Protein 6QXR (pdb70)

Secondary structure (DSSP, 8-state):
--TGGGTS-TTS-EEEESSPPTT----GGGHHHHTTS-HHHHHHHHHHHHHHHHHHHHTT--S---EE-TTS-EEPPTTEEEEEEEETTEEEEEEEETTTEEEEEEEEEESSPPPTTHHHHH--HHHHHHHHHSPTTS-HHHHHHHHHHHHHHHHHHHHSS---GGGEEEEEETTTEEEEEE-S--B-TTS-B--EEEEEEEEETTEEEEEEEEEPPPP-

Solvent-accessible surface area: 10985 Å² total; per-residue (Å²): 139,81,1,0,59,46,7,9,59,174,90,3,20,28,17,8,54,68,125,57,44,133,76,57,144,13,27,99,98,0,66,88,56,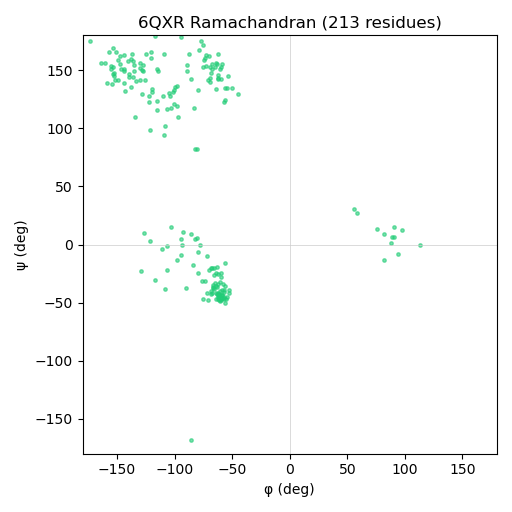0,71,192,36,112,69,168,59,72,65,36,0,17,2,0,9,84,1,0,33,84,1,0,67,111,37,62,24,106,133,42,38,0,66,89,16,151,150,24,48,38,84,45,32,142,33,11,17,7,4,21,4,58,26,146,24,0,16,0,0,0,0,0,84,59,59,96,7,39,1,1,0,0,5,2,20,35,39,76,95,10,77,156,50,42,36,167,90,6,14,32,112,67,0,95,102,60,16,126,89,37,72,110,75,34,62,21,23,22,0,0,33,0,0,9,55,0,1,50,56,0,0,21,66,19,4,67,86,169,10,4,67,107,25,2,14,2,58,9,63,69,107,15,57,2,54,0,104,21,95,60,72,5,158,12,104,79,72,38,101,9,77,60,7,110,3,116,28,48,53,57,88,53,9,0,0,0,2,1,31,6,85,100,108,98,110,154

Organism: Mycobacteroides abscessus (strain ATCC 19977 / DSM 44196 / CCUG 20993 / CIP 104536 / JCM 13569 / NCTC 13031 / TMC 1543 / L948) (NCBI:txid561007)

B-factor: mean 20.51, std 10.93, range [7.77, 75.44]

Sequence (220 aa):
DQLIASSVVPELLPSAELYEDPPGLEPLPEEEPLIAKSVAKRRNEFITVRYCARQALSSVLGIPEVPILKGDKGQPLWPDGIVGSMTHTEGFRGAVVGRTGEVRSVGIDAEPHDVLPNGVLKSIALPVVERDELDALPAGTHWDRLLFCAKETTYKAWFPLTARWLGFEDAHITIDPDGTFTSRILVDGRANDGTVLSAFDGRWIIDKGLILTAIVVPKLAAA

Structure (mmCIF, N/CA/C/O backbone):
data_6QXR
#
_entry.id   6QXR
#
_cell.length_a   55.361
_cell.length_b   60.589
_cell.length_c   66.365
_cell.angle_alpha   90.000
_cell.angle_beta   90.000
_cell.angle_gamma   90.000
#
_symmetry.space_group_name_H-M   'P 21 21 21'
#
loop_
_entity.id
_entity.type
_entity.pdbx_description
1 polymer "Possible 4'-phosphopantetheinyl transferase"
2 non-polymer 'COENZYME A'
3 non-polymer 'MANGANESE (II) ION'
4 non-polymer 'CALCIUM ION'
5 water water
#
loop_
_atom_site.group_PDB
_atom_site.id
_atom_site.type_symbol
_atom_site.label_atom_id
_atom_site.label_alt_id
_atom_site.label_comp_id
_atom_site.label_asym_id
_atom_site.label_entity_id
_atom_site.label_seq_id
_atom_site.pdbx_PDB_ins_code
_atom_site.Cartn_x
_atom_site.Cartn_y
_atom_site.Cartn_z
_atom_site.occupancy
_atom_site.B_iso_or_equiv
_atom_site.auth_seq_id
_atom_site.auth_comp_id
_atom_site.auth_asym_id
_atom_site.auth_atom_id
_atom_site.pdbx_PDB_model_num
ATOM 1 N N . ASP A 1 5 ? 44.008 72.857 -5.487 1.00 39.53 5 ASP A N 1
ATOM 2 C CA . ASP A 1 5 ? 44.264 72.978 -4.056 1.00 36.92 5 ASP A CA 1
ATOM 3 C C . ASP A 1 5 ? 44.737 71.649 -3.469 1.00 32.73 5 ASP A C 1
ATOM 4 O O . ASP A 1 5 ? 44.293 71.239 -2.397 1.00 36.46 5 ASP A O 1
ATOM 12 N N . GLN A 1 6 ? 45.642 70.978 -4.172 1.00 27.96 6 GLN A N 1
ATOM 13 C CA . GLN A 1 6 ? 46.167 69.715 -3.678 1.00 23.75 6 GLN A CA 1
ATOM 14 C C . GLN A 1 6 ? 47.075 69.948 -2.477 1.00 24.89 6 GLN A C 1
ATOM 15 O O . GLN A 1 6 ? 47.847 70.911 -2.430 1.00 23.17 6 GLN A O 1
ATOM 29 N N . LEU A 1 7 ? 46.975 69.044 -1.505 1.00 17.93 7 LEU A N 1
ATOM 30 C CA . LEU A 1 7 ? 47.656 69.230 -0.232 1.00 16.69 7 LEU A CA 1
ATOM 31 C C . LEU A 1 7 ? 49.164 69.070 -0.371 1.00 14.35 7 LEU A C 1
ATOM 32 O O . LEU A 1 7 ? 49.929 69.895 0.143 1.00 15.06 7 LEU A O 1
ATOM 48 N N . ILE A 1 8 ? 49.622 68.015 -1.037 1.00 13.52 8 ILE A N 1
ATOM 49 C CA . ILE A 1 8 ? 51.065 67.798 -1.100 1.00 13.72 8 ILE A CA 1
ATOM 50 C C . ILE A 1 8 ? 51.744 68.954 -1.818 1.00 12.96 8 ILE A C 1
ATOM 51 O O . ILE A 1 8 ? 52.813 69.416 -1.411 1.00 14.18 8 ILE A O 1
ATOM 67 N N . ALA A 1 9 ? 51.161 69.399 -2.928 1.00 14.33 9 ALA A N 1
ATOM 68 C CA . ALA A 1 9 ? 51.790 70.466 -3.697 1.00 17.52 9 ALA A CA 1
ATOM 69 C C . ALA A 1 9 ? 51.961 71.735 -2.876 1.00 18.88 9 ALA A C 1
ATOM 70 O O . ALA A 1 9 ? 52.827 72.559 -3.196 1.00 24.80 9 ALA A O 1
ATOM 77 N N . SER A 1 10 ? 51.150 71.930 -1.834 1.00 17.39 10 SER A N 1
ATOM 78 C CA A SER A 1 10 ? 51.268 73.122 -1.012 0.33 22.35 10 SER A CA 1
ATOM 79 C CA B SER A 1 10 ? 51.257 73.114 -0.998 0.67 20.50 10 SER A CA 1
ATOM 80 C C . SER A 1 10 ? 52.400 73.040 0.003 1.00 20.02 10 SER A C 1
ATOM 81 O O . SER A 1 10 ? 52.719 74.061 0.626 1.00 22.39 10 SER A O 1
ATOM 96 N N . VAL A 1 11 ? 53.019 71.872 0.183 1.00 16.26 11 VAL A N 1
ATOM 97 C CA . VAL A 1 11 ? 54.070 71.744 1.187 1.00 18.82 11 VAL A CA 1
ATOM 98 C C . VAL A 1 11 ? 55.383 71.169 0.662 1.00 16.45 11 VAL A C 1
ATOM 99 O O . VAL A 1 11 ? 56.277 70.852 1.459 1.00 18.11 11 VAL A O 1
ATOM 112 N N . VAL A 1 12 ? 55.523 71.040 -0.656 1.00 14.98 12 VAL A N 1
ATOM 113 C CA . VAL A 1 12 ? 56.792 70.624 -1.257 1.00 15.96 12 VAL A CA 1
ATOM 114 C C . V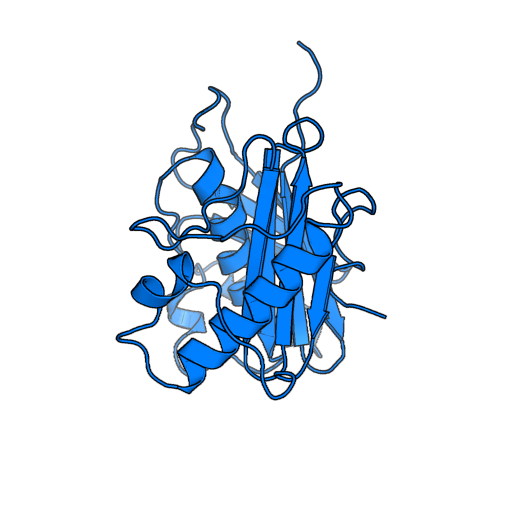AL A 1 12 ? 57.157 71.591 -2.376 1.00 16.17 12 VAL A C 1
ATOM 115 O O . VAL A 1 12 ? 56.290 72.272 -2.949 1.00 20.85 12 VAL A O 1
ATOM 128 N N . PRO A 1 13 ? 58.445 71.690 -2.701 1.00 18.13 13 PRO A N 1
ATOM 129 C CA . PRO A 1 13 ? 58.865 72.582 -3.786 1.00 18.63 13 PRO A CA 1
ATOM 130 C C . PRO A 1 13 ? 58.291 72.142 -5.125 1.00 16.67 13 PRO A C 1
ATOM 131 O O . PRO A 1 13 ? 57.995 70.971 -5.357 1.00 15.85 13 PRO A O 1
ATOM 142 N N . GLU A 1 14 ? 58.192 73.110 -6.039 1.00 22.41 14 GLU A N 1
ATOM 143 C CA . GLU A 1 14 ? 57.603 72.826 -7.342 1.00 27.79 14 GLU A CA 1
ATOM 144 C C . GLU A 1 14 ? 58.406 71.789 -8.117 1.00 26.64 14 GLU A C 1
ATOM 145 O O . GLU A 1 14 ? 57.851 71.079 -8.963 1.00 25.26 14 GLU A O 1
ATOM 157 N N . LEU A 1 15 ? 59.698 71.667 -7.841 1.00 20.42 15 LEU A N 1
ATOM 158 C CA . LEU A 1 15 ? 60.500 70.712 -8.597 1.00 22.05 15 LEU A CA 1
ATOM 159 C C . LEU A 1 15 ? 60.313 69.265 -8.142 1.00 17.35 15 LEU A C 1
ATOM 160 O O . LEU A 1 15 ? 60.925 68.375 -8.744 1.00 19.07 15 LEU A O 1
ATOM 176 N N . LEU A 1 16 ? 59.477 69.009 -7.142 1.00 15.21 16 LEU A N 1
ATOM 177 C CA . LEU A 1 16 ? 59.076 67.659 -6.769 1.00 12.82 16 LEU A CA 1
ATOM 178 C C . LEU A 1 16 ? 57.618 67.448 -7.155 1.00 11.82 16 LEU A C 1
ATOM 179 O O . LEU A 1 16 ? 56.710 67.777 -6.371 1.00 13.27 16 LEU A O 1
ATOM 195 N N . PRO A 1 17 ? 57.336 66.898 -8.335 1.00 12.06 17 PRO A N 1
ATOM 196 C CA . PRO A 1 17 ? 55.939 66.684 -8.731 1.00 12.46 17 PRO A CA 1
ATOM 197 C C . PRO A 1 17 ? 55.239 65.732 -7.780 1.00 11.96 17 PRO A C 1
ATOM 198 O O . PRO A 1 17 ? 55.830 64.791 -7.241 1.00 11.21 17 PRO A O 1
ATOM 209 N N . SER A 1 18 ? 53.948 65.991 -7.566 1.00 11.90 18 SER A N 1
ATOM 210 C CA . SER A 1 18 ? 53.130 65.155 -6.704 1.00 10.88 18 SER A CA 1
ATOM 211 C C . SER A 1 18 ? 51.774 64.912 -7.359 1.00 11.93 18 SER A C 1
ATOM 212 O O . SER A 1 18 ? 51.371 65.611 -8.278 1.00 13.06 18 SER A O 1
ATOM 220 N N . ALA A 1 19 ? 51.071 63.904 -6.840 1.00 12.13 19 ALA A N 1
ATOM 221 C CA . ALA A 1 19 ? 49.727 63.588 -7.297 1.00 11.98 19 ALA A CA 1
ATOM 222 C C . ALA A 1 19 ? 48.990 62.942 -6.140 1.00 11.41 19 ALA A C 1
ATOM 223 O O . ALA A 1 19 ? 49.576 62.158 -5.390 1.00 11.12 19 ALA A O 1
ATOM 230 N N . GLU A 1 20 ? 47.713 63.274 -5.997 1.00 12.35 20 GLU A N 1
ATOM 231 C CA . GLU A 1 20 ? 46.915 62.751 -4.901 1.00 13.24 20 GLU A CA 1
ATOM 232 C C . GLU A 1 20 ? 45.481 62.592 -5.366 1.00 15.81 20 GLU A C 1
ATOM 233 O O . GLU A 1 20 ? 45.021 63.261 -6.302 1.00 16.59 20 GLU A O 1
ATOM 245 N N . LEU A 1 21 ? 44.787 61.688 -4.684 1.00 11.77 21 LEU A N 1
ATOM 246 C CA . LEU A 1 21 ? 43.376 61.400 -4.887 1.00 13.62 21 LEU A CA 1
ATOM 247 C C . LEU A 1 21 ? 42.736 61.173 -3.524 1.00 14.30 21 LEU A C 1
ATOM 248 O O . LEU A 1 21 ? 43.420 60.844 -2.556 1.00 14.67 21 LEU A O 1
ATOM 264 N N . TYR A 1 22 ? 41.419 61.344 -3.445 1.00 14.48 22 TYR A N 1
ATOM 265 C CA . TYR A 1 22 ? 40.686 61.215 -2.187 1.00 15.28 22 TYR A CA 1
ATOM 266 C C . TYR A 1 22 ? 39.788 59.995 -2.159 1.00 18.18 22 TYR A C 1
ATOM 267 O O . TYR A 1 22 ? 39.136 59.737 -1.136 1.00 22.10 22 TYR A O 1
ATOM 285 N N . GLU A 1 23 ? 39.715 59.257 -3.261 1.00 16.32 23 GLU A N 1
ATOM 286 C CA . GLU A 1 23 ? 38.943 58.031 -3.384 1.00 15.90 23 GLU A CA 1
ATOM 287 C C . GLU A 1 23 ? 39.701 57.139 -4.352 1.00 17.24 23 GLU A C 1
ATOM 288 O O . GLU A 1 23 ? 40.571 57.604 -5.094 1.00 17.20 23 GLU A O 1
ATOM 300 N N . ASP A 1 24 ? 39.381 55.856 -4.329 1.00 17.49 24 ASP A N 1
ATOM 301 C CA . ASP A 1 24 ? 39.954 54.925 -5.289 1.00 14.16 24 ASP A CA 1
ATOM 302 C C . ASP A 1 24 ? 39.162 54.986 -6.588 1.00 14.53 24 ASP A C 1
ATOM 303 O O . ASP A 1 24 ? 37.960 54.687 -6.583 1.00 17.60 24 ASP A O 1
ATOM 312 N N . PRO A 1 25 ? 39.765 55.384 -7.702 1.00 14.26 25 PRO A N 1
ATOM 313 C CA . PRO A 1 25 ? 39.045 55.323 -8.977 1.00 15.73 25 PRO A CA 1
ATOM 314 C C . PRO A 1 25 ? 38.647 53.890 -9.262 1.00 17.10 25 PRO A C 1
ATOM 315 O O . PRO A 1 25 ? 39.414 52.960 -8.974 1.00 16.17 25 PRO A O 1
ATOM 326 N N . PRO A 1 26 ? 37.469 53.661 -9.831 1.00 13.37 26 PRO A N 1
ATOM 327 C CA . PRO A 1 26 ? 37.057 52.281 -10.084 1.00 14.27 26 PRO A CA 1
ATOM 328 C C . PRO A 1 26 ? 37.901 51.667 -11.184 1.00 14.98 26 PRO A C 1
ATOM 329 O O . PRO A 1 26 ? 38.273 52.331 -12.156 1.00 18.83 26 PRO A O 1
ATOM 340 N N . GLY A 1 27 ? 38.201 50.386 -11.033 1.00 13.56 27 GLY A N 1
ATOM 341 C CA . GLY A 1 27 ? 38.773 49.617 -12.108 1.00 12.97 27 GLY A CA 1
ATOM 342 C C . GLY A 1 27 ? 40.284 49.606 -12.222 1.00 14.04 27 GLY A C 1
ATOM 343 O O . GLY A 1 27 ? 40.804 49.033 -13.185 1.00 15.90 27 GLY A O 1
ATOM 347 N N . LEU A 1 28 ? 41.015 50.189 -11.278 1.00 14.29 28 LEU A N 1
ATOM 348 C CA . LEU A 1 28 ? 42.466 50.204 -11.406 1.00 14.51 28 LEU A CA 1
ATOM 349 C C . LEU A 1 28 ? 43.067 48.839 -11.092 1.00 16.44 28 LEU A C 1
ATOM 350 O O . LEU A 1 28 ? 42.521 48.058 -10.311 1.00 17.08 28 LEU A O 1
ATOM 366 N N . GLU A 1 29 ? 44.225 48.570 -11.692 1.00 18.96 29 GLU A N 1
ATOM 367 C CA . GLU A 1 29 ? 44.980 47.352 -11.442 1.00 17.36 29 GLU A CA 1
ATOM 368 C C . GLU A 1 29 ? 46.416 47.687 -11.074 1.00 24.07 29 GLU A C 1
ATOM 369 O O . GLU A 1 29 ? 46.970 48.674 -11.563 1.00 26.37 29 GLU A O 1
ATOM 381 N N . PRO A 1 30 ? 47.061 46.859 -10.255 1.00 19.78 30 PRO A N 1
ATOM 382 C CA . PRO A 1 30 ? 48.511 46.985 -10.092 1.00 22.50 30 PRO A CA 1
ATOM 383 C C . PRO A 1 30 ? 49.199 46.472 -11.346 1.00 17.92 30 PRO A C 1
ATOM 384 O O . PRO A 1 30 ? 48.598 45.779 -12.170 1.00 20.12 30 PRO A O 1
ATOM 395 N N . LEU A 1 31 ? 50.459 46.834 -11.500 1.00 16.25 31 LEU A N 1
ATOM 396 C CA . LEU A 1 31 ? 51.240 46.227 -12.560 1.00 15.77 31 LEU A CA 1
ATOM 397 C C . LEU A 1 31 ? 51.555 44.784 -12.174 1.00 15.41 31 LEU A C 1
ATOM 398 O O . LEU A 1 31 ? 51.575 44.444 -10.987 1.00 14.12 31 LEU A O 1
ATOM 414 N N . PRO A 1 32 ? 51.770 43.910 -13.160 1.00 15.74 32 PRO A N 1
ATOM 415 C CA . PRO A 1 32 ? 51.965 42.482 -12.847 1.00 16.16 32 PRO A CA 1
ATOM 416 C C . PRO A 1 32 ? 53.042 42.253 -11.805 1.00 15.73 32 PRO A C 1
ATOM 417 O O . PRO A 1 32 ? 52.869 41.441 -10.889 1.00 16.16 32 PRO A O 1
ATOM 428 N N . GLU A 1 33 ? 54.147 42.981 -11.904 1.00 15.21 33 GLU A N 1
ATOM 429 C CA . GLU A 1 33 ? 55.259 42.774 -10.987 1.00 14.89 33 GLU A CA 1
ATOM 430 C C . GLU A 1 33 ? 54.926 43.193 -9.564 1.00 14.58 33 GLU A C 1
ATOM 431 O O . GLU A 1 33 ? 55.603 42.758 -8.619 1.00 14.62 33 GLU A O 1
ATOM 443 N N . GLU A 1 34 ? 53.914 44.036 -9.390 1.00 12.63 34 GLU A N 1
ATOM 444 C CA . GLU A 1 34 ? 53.488 44.477 -8.072 1.00 12.81 34 GLU A CA 1
ATOM 445 C C . GLU A 1 34 ? 52.541 43.496 -7.403 1.00 15.07 34 GLU A C 1
ATOM 446 O O . GLU A 1 34 ? 52.356 43.570 -6.184 1.00 14.18 34 GLU A O 1
ATOM 458 N N . GLU A 1 35 ? 51.939 42.581 -8.154 1.00 13.37 35 GLU A N 1
ATOM 459 C CA . GLU A 1 35 ? 50.923 41.715 -7.561 1.00 15.68 35 GLU A CA 1
ATOM 460 C C . GLU A 1 35 ? 51.427 40.928 -6.356 1.00 16.83 35 GLU A C 1
ATOM 461 O O . GLU A 1 35 ? 50.670 40.799 -5.377 1.00 15.23 35 GLU A O 1
ATOM 473 N N . PRO A 1 36 ? 52.638 40.376 -6.351 1.00 16.21 36 PRO A N 1
ATOM 474 C CA . PRO A 1 36 ? 53.053 39.589 -5.174 1.00 18.46 36 PRO A CA 1
ATOM 475 C C . PRO A 1 36 ? 53.053 40.386 -3.885 1.00 15.95 36 PRO A C 1
ATOM 476 O O . PRO A 1 36 ? 52.905 39.807 -2.802 1.00 17.90 36 PRO A O 1
ATOM 487 N N . LEU A 1 37 ? 53.252 41.704 -3.967 1.00 14.76 37 LEU A N 1
ATOM 488 C CA . LEU A 1 37 ? 53.360 42.516 -2.766 1.00 15.44 37 LEU A CA 1
ATOM 489 C C . LEU A 1 37 ? 52.039 42.656 -2.033 1.00 14.48 37 LEU A C 1
ATOM 490 O O . LEU A 1 37 ? 52.039 42.978 -0.840 1.00 17.54 37 LEU A O 1
ATOM 506 N N . ILE A 1 38 ? 50.918 42.455 -2.722 1.00 15.11 38 ILE A N 1
ATOM 507 C CA . ILE A 1 38 ? 49.598 42.555 -2.110 1.00 14.67 38 ILE A CA 1
ATOM 508 C C . ILE A 1 38 ? 48.790 41.273 -2.225 1.00 15.66 38 ILE A C 1
ATOM 509 O O . ILE A 1 38 ? 47.636 41.246 -1.788 1.00 15.76 38 ILE A O 1
ATOM 525 N N . ALA A 1 39 ? 49.359 40.205 -2.786 1.00 15.13 39 ALA A N 1
ATOM 526 C CA . ALA A 1 39 ? 48.601 38.966 -2.955 1.00 16.42 39 ALA A CA 1
ATOM 527 C C . ALA A 1 39 ? 47.977 38.507 -1.644 1.00 19.80 39 ALA A C 1
ATOM 528 O O . ALA A 1 39 ? 46.839 38.022 -1.625 1.00 19.29 39 ALA A O 1
ATOM 535 N N . LYS A 1 40 ? 48.698 38.660 -0.536 1.00 17.62 40 LYS A N 1
ATOM 536 C CA . LYS A 1 40 ? 48.237 38.170 0.758 1.00 20.04 40 LYS A CA 1
ATOM 537 C C . LYS A 1 40 ? 47.508 39.225 1.577 1.00 18.74 40 LYS A C 1
ATOM 538 O O . LYS A 1 40 ? 47.110 38.942 2.713 1.00 22.71 40 LYS A O 1
ATOM 557 N N . SER A 1 41 ? 47.286 40.409 1.019 1.00 17.49 41 SER A N 1
ATOM 558 C CA . SER A 1 41 ? 46.711 41.522 1.757 1.00 17.70 41 SER A CA 1
ATOM 559 C C . SER A 1 41 ? 45.193 41.525 1.676 1.00 18.48 41 SER A C 1
ATOM 560 O O . SER A 1 41 ? 44.590 40.996 0.736 1.00 18.47 41 SER A O 1
ATOM 568 N N . VAL A 1 42 ? 44.572 42.136 2.689 1.00 19.62 42 VAL A N 1
ATOM 569 C CA . VAL A 1 42 ? 43.128 42.325 2.664 1.00 19.12 42 VAL A CA 1
ATOM 570 C C . VAL A 1 42 ? 42.768 43.354 1.598 1.00 17.38 42 VAL A C 1
ATOM 571 O O . VAL A 1 42 ? 43.607 44.135 1.133 1.00 15.96 42 VAL A O 1
ATOM 584 N N . ALA A 1 43 ? 41.489 43.351 1.211 1.00 18.05 43 ALA A N 1
ATOM 585 C CA . ALA A 1 43 ? 41.052 44.151 0.069 1.00 17.53 43 ALA A CA 1
ATOM 586 C C . ALA A 1 43 ? 41.318 45.641 0.267 1.00 16.05 43 ALA A C 1
ATOM 587 O O . ALA A 1 43 ? 41.766 46.324 -0.662 1.00 16.31 43 ALA A O 1
ATOM 594 N N . LYS A 1 44 ? 41.031 46.174 1.460 1.00 15.59 44 LYS A N 1
ATOM 595 C CA . LYS A 1 44 ? 41.260 47.606 1.675 1.00 15.95 44 LYS A CA 1
ATOM 596 C C . LYS A 1 44 ? 42.722 47.976 1.445 1.00 14.01 44 LYS A C 1
ATOM 597 O O . LYS A 1 44 ? 43.023 49.054 0.914 1.00 14.88 44 LYS A O 1
ATOM 616 N N . ARG A 1 45 ? 43.642 47.110 1.875 1.00 14.90 45 ARG A N 1
ATOM 617 C CA . ARG A 1 45 ? 45.064 47.336 1.657 1.00 14.66 45 ARG A CA 1
ATOM 618 C C . ARG A 1 45 ? 45.420 47.230 0.181 1.00 13.12 45 ARG A C 1
ATOM 619 O O . ARG A 1 45 ? 46.199 48.044 -0.332 1.00 13.86 45 ARG A O 1
ATOM 640 N N . ARG A 1 46 ? 44.876 46.233 -0.521 1.00 15.51 46 ARG A N 1
ATOM 641 C CA . ARG A 1 46 ? 45.115 46.148 -1.957 1.00 15.60 46 ARG A CA 1
ATOM 642 C C . ARG A 1 46 ? 44.731 47.458 -2.635 1.00 14.62 46 ARG A C 1
ATOM 643 O O . ARG A 1 46 ? 45.477 47.991 -3.468 1.00 15.48 46 ARG A O 1
ATOM 664 N N . ASN A 1 47 ? 43.569 48.001 -2.269 1.00 14.53 47 ASN A N 1
ATOM 665 C CA . ASN A 1 47 ? 43.037 49.174 -2.949 1.00 14.58 47 ASN A CA 1
ATOM 666 C C . ASN A 1 47 ? 43.941 50.384 -2.751 1.00 14.06 47 ASN A C 1
ATOM 667 O O . ASN A 1 47 ? 44.269 51.094 -3.710 1.00 14.42 47 ASN A O 1
ATOM 678 N N . GLU A 1 48 ? 44.373 50.634 -1.512 1.00 13.05 48 GLU A N 1
ATOM 679 C CA . GLU A 1 48 ? 45.189 51.821 -1.258 1.00 12.63 48 GLU A CA 1
ATOM 680 C C . GLU A 1 48 ? 46.546 51.709 -1.949 1.00 12.14 48 GLU A C 1
ATOM 681 O O . GLU A 1 48 ? 47.084 52.709 -2.440 1.00 11.68 48 GLU A O 1
ATOM 693 N N . PHE A 1 49 ? 47.114 50.500 -1.981 1.00 12.25 49 PHE A N 1
ATOM 694 C CA . PHE A 1 49 ? 48.380 50.248 -2.662 1.00 10.81 49 PHE A CA 1
ATOM 695 C C . PHE A 1 49 ? 48.265 50.523 -4.153 1.00 10.76 49 PHE A C 1
ATOM 696 O O . PHE A 1 49 ? 49.120 51.203 -4.741 1.00 11.24 49 PHE A O 1
ATOM 713 N N . ILE A 1 50 ? 47.205 50.007 -4.776 1.00 11.57 50 ILE A N 1
ATOM 714 C CA . ILE A 1 50 ? 46.977 50.216 -6.205 1.00 12.35 50 ILE A CA 1
ATOM 715 C C . ILE A 1 50 ? 46.821 51.703 -6.520 1.00 12.06 50 ILE A C 1
ATOM 716 O O . ILE A 1 50 ? 47.468 52.227 -7.435 1.00 12.62 50 ILE A O 1
ATOM 732 N N . THR A 1 51 ? 45.986 52.410 -5.757 1.00 11.94 51 THR A N 1
ATOM 733 C CA . THR A 1 51 ? 45.742 53.817 -6.046 1.00 11.12 51 THR A CA 1
ATOM 734 C C . THR A 1 51 ? 46.967 54.670 -5.776 1.00 10.92 51 THR A C 1
ATOM 735 O O . THR A 1 51 ? 47.271 55.580 -6.560 1.00 11.13 51 THR A O 1
ATOM 746 N N . VAL A 1 52 ? 47.698 54.404 -4.691 1.00 10.20 52 VAL A N 1
ATOM 747 C CA . VAL A 1 52 ? 48.845 55.254 -4.399 1.00 10.02 52 VAL A CA 1
ATOM 748 C C . VAL A 1 52 ? 49.918 55.076 -5.458 1.00 11.61 52 VAL A C 1
ATOM 749 O O . VAL A 1 52 ? 50.607 56.046 -5.816 1.00 10.87 52 VAL A O 1
ATOM 762 N N . ARG A 1 53 ? 50.080 53.866 -5.993 1.00 10.29 53 ARG A N 1
ATOM 763 C CA . ARG A 1 53 ? 51.065 53.666 -7.052 1.00 10.51 53 ARG A CA 1
ATOM 764 C C . ARG A 1 53 ? 50.610 54.255 -8.384 1.00 11.43 53 ARG A C 1
ATOM 765 O O . ARG A 1 53 ? 51.454 54.683 -9.184 1.00 11.43 53 ARG A O 1
ATOM 786 N N . TYR A 1 54 ? 49.297 54.279 -8.653 1.00 10.63 54 TYR A N 1
ATOM 787 C CA . TYR A 1 54 ? 48.773 55.062 -9.769 1.00 12.13 54 TYR A CA 1
ATOM 788 C C . TYR A 1 54 ? 49.200 56.522 -9.639 1.00 10.98 54 TYR A C 1
ATOM 789 O O . TYR A 1 54 ? 49.710 57.119 -10.597 1.00 12.29 54 TYR A O 1
ATOM 807 N N . CYS A 1 55 ? 49.055 57.099 -8.435 1.00 10.88 55 CYS A N 1
ATOM 808 C CA . CYS A 1 55 ? 49.486 58.478 -8.201 1.00 11.09 55 CYS A CA 1
ATOM 809 C C . CYS A 1 55 ? 50.986 58.644 -8.396 1.00 10.71 55 CYS A C 1
ATOM 810 O O . CYS A 1 55 ? 51.434 59.613 -9.021 1.00 12.22 55 CYS A O 1
ATOM 818 N N . ALA A 1 56 ? 51.778 57.725 -7.847 1.00 10.64 56 ALA A N 1
ATOM 819 C CA . ALA A 1 56 ? 53.223 57.789 -8.018 1.00 10.88 56 ALA A CA 1
ATOM 820 C C . ALA A 1 56 ? 53.610 57.745 -9.491 1.00 10.40 56 ALA A C 1
ATOM 821 O O . ALA A 1 56 ? 54.478 58.507 -9.933 1.00 11.25 56 ALA A O 1
ATOM 828 N N . ARG A 1 57 ? 52.975 56.868 -10.275 1.00 9.89 57 ARG A N 1
ATOM 829 C CA . ARG A 1 57 ? 53.280 56.828 -11.703 1.00 10.58 57 ARG A CA 1
ATOM 830 C C . ARG A 1 57 ? 52.895 58.132 -12.401 1.00 12.07 57 ARG A C 1
ATOM 831 O O . ARG A 1 57 ? 53.594 58.562 -13.330 1.00 11.66 57 ARG A O 1
ATOM 852 N N . GLN A 1 58 ? 51.806 58.775 -11.990 1.00 11.65 58 GLN A N 1
ATOM 853 C CA . GLN A 1 58 ? 51.461 60.076 -12.564 1.00 13.12 58 GLN A CA 1
ATOM 854 C C . GLN A 1 58 ? 52.580 61.086 -12.324 1.00 12.26 58 GLN A C 1
ATOM 855 O O . GLN A 1 58 ? 53.018 61.787 -13.244 1.00 13.77 58 GLN A O 1
ATOM 869 N N . ALA A 1 59 ? 53.078 61.150 -11.084 1.00 12.17 59 ALA A N 1
ATOM 870 C CA . ALA A 1 59 ? 54.139 62.094 -10.741 1.00 12.60 59 ALA A CA 1
ATOM 871 C C . ALA A 1 59 ? 55.443 61.734 -11.440 1.00 10.52 59 ALA A C 1
ATOM 872 O O . ALA A 1 59 ? 56.143 62.621 -11.950 1.00 11.20 59 ALA A O 1
ATOM 879 N N . LEU A 1 60 ? 55.786 60.446 -11.487 1.00 10.43 60 LEU A N 1
ATOM 880 C CA . LEU A 1 60 ? 56.968 60.020 -12.224 1.00 10.42 60 LEU A CA 1
ATOM 881 C C . LEU A 1 60 ? 56.894 60.442 -13.686 1.00 11.47 60 LEU A C 1
ATOM 882 O O . LEU A 1 60 ? 57.911 60.818 -14.281 1.00 10.69 60 LEU A O 1
ATOM 898 N N . SER A 1 61 ? 55.710 60.363 -14.296 1.00 11.27 61 SER A N 1
ATOM 899 C CA A SER A 1 61 ? 55.588 60.759 -15.696 0.59 11.35 61 SER A CA 1
ATOM 900 C CA B SER A 1 61 ? 55.588 60.759 -15.697 0.41 11.70 61 SER A CA 1
ATOM 901 C C . SER A 1 61 ? 55.956 62.224 -15.902 1.00 12.78 61 SER A C 1
ATOM 902 O O . SER A 1 61 ? 56.508 62.584 -16.948 1.00 12.63 61 SER A O 1
ATOM 917 N N . VAL A 1 62 ? 55.656 63.088 -14.924 1.00 11.91 62 VAL A N 1
ATOM 918 C CA . VAL A 1 62 ? 56.032 64.495 -15.048 1.00 14.01 62 VAL A CA 1
ATOM 919 C C . VAL A 1 62 ? 57.542 64.640 -15.132 1.00 12.79 62 VAL A C 1
ATOM 920 O O . VAL A 1 62 ? 58.054 65.536 -15.811 1.00 13.61 62 VAL A O 1
ATOM 933 N N . LEU A 1 63 ? 58.274 63.773 -14.435 1.00 11.88 63 LEU A N 1
ATOM 934 C CA . LEU A 1 63 ? 59.730 63.757 -14.496 1.00 12.64 63 LEU A CA 1
ATOM 935 C C . LEU A 1 63 ? 60.271 63.023 -15.719 1.00 13.87 63 LEU A C 1
ATOM 936 O O . LEU A 1 63 ? 61.488 62.855 -15.838 1.00 13.77 63 LEU A O 1
ATOM 952 N N . GLY A 1 64 ? 59.402 62.590 -16.625 1.00 12.65 64 GLY A N 1
ATOM 953 C CA . GLY A 1 64 ? 59.844 61.944 -17.838 1.00 12.32 64 GLY A CA 1
ATOM 954 C C . GLY A 1 64 ? 59.969 60.445 -17.758 1.00 11.65 64 GLY A C 1
ATOM 955 O O . GLY A 1 64 ? 60.568 59.850 -18.657 1.00 15.72 64 GLY A O 1
ATOM 959 N N . ILE A 1 65 ? 59.406 59.810 -16.741 1.00 12.47 65 ILE A N 1
ATOM 960 C CA . ILE A 1 65 ? 59.550 58.374 -16.525 1.00 13.75 65 ILE A CA 1
ATOM 961 C C . ILE A 1 65 ? 58.239 57.682 -16.876 1.00 12.94 65 ILE A C 1
ATOM 962 O O . ILE A 1 65 ? 57.226 57.919 -16.210 1.00 13.33 65 ILE A O 1
ATOM 978 N N . PRO A 1 66 ? 58.216 56.812 -17.877 1.00 13.89 66 PRO A N 1
ATOM 979 C CA . PRO A 1 66 ? 56.984 56.108 -18.233 1.00 15.60 66 PRO A CA 1
ATOM 980 C C . PRO A 1 66 ? 56.696 54.977 -17.250 1.00 13.06 6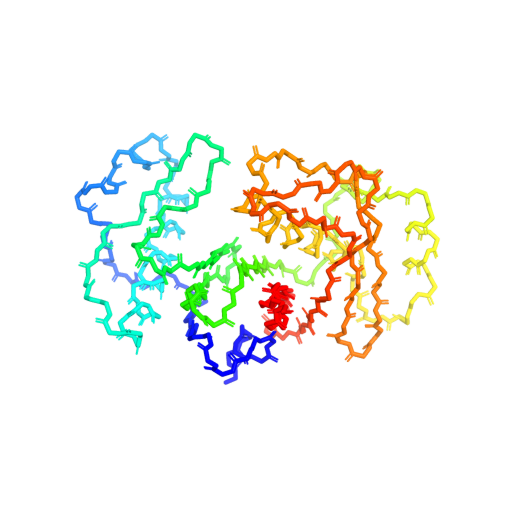6 PRO A C 1
ATOM 981 O O . PRO A 1 66 ? 57.481 54.668 -16.351 1.00 14.12 66 PRO A O 1
ATOM 992 N N . GLU A 1 67 ? 55.537 54.363 -17.455 1.00 15.39 67 GLU A N 1
ATOM 993 C CA . GLU A 1 67 ? 55.010 53.357 -16.544 1.00 16.38 67 GLU A CA 1
ATOM 994 C C . GLU A 1 67 ? 56.079 52.359 -16.121 1.00 14.04 67 GLU A C 1
ATOM 995 O O . GLU A 1 67 ? 56.758 51.763 -16.955 1.00 16.65 67 GLU A O 1
ATOM 1007 N N . VAL A 1 68 ? 56.183 52.155 -14.813 1.00 12.98 68 VAL A N 1
ATOM 1008 C CA . VAL A 1 68 ? 57.180 51.258 -14.231 1.00 13.51 68 VAL A CA 1
ATOM 1009 C C . VAL A 1 68 ? 56.644 50.730 -12.906 1.00 12.09 68 VAL A C 1
ATOM 1010 O O . VAL A 1 68 ? 55.955 51.469 -12.181 1.00 11.65 68 VAL A O 1
ATOM 1023 N N . PRO A 1 69 ? 56.931 49.478 -12.544 1.00 12.02 69 PRO A N 1
ATOM 1024 C CA . PRO A 1 69 ? 56.528 48.995 -11.215 1.00 11.59 69 PRO A CA 1
ATOM 1025 C C . PRO A 1 69 ? 57.300 49.715 -10.131 1.00 12.27 69 PRO A C 1
ATOM 1026 O O . PRO A 1 69 ? 58.442 50.141 -10.326 1.00 12.79 69 PRO A O 1
ATOM 1037 N N . ILE A 1 70 ? 56.671 49.839 -8.971 1.00 11.47 70 ILE A N 1
ATOM 1038 C CA . ILE A 1 70 ? 57.301 50.405 -7.788 1.00 11.19 70 ILE A CA 1
ATOM 1039 C C . ILE A 1 70 ? 57.231 49.319 -6.727 1.00 11.70 70 ILE A C 1
ATOM 1040 O O . ILE A 1 70 ? 56.183 49.110 -6.106 1.00 11.89 70 ILE A O 1
ATOM 1056 N N . LEU A 1 71 ? 58.328 48.591 -6.549 1.00 11.05 71 LEU A N 1
ATOM 1057 C CA . LEU A 1 71 ? 58.343 47.473 -5.631 1.00 11.81 71 LEU A CA 1
ATOM 1058 C C . LEU A 1 71 ? 58.651 47.976 -4.218 1.00 11.71 71 LEU A C 1
ATOM 1059 O O . LEU A 1 71 ? 58.598 49.176 -3.937 1.00 11.98 71 LEU A O 1
ATOM 1075 N N . LYS A 1 72 ? 58.934 47.052 -3.312 1.00 12.94 72 LYS A N 1
ATOM 1076 C CA . LYS A 1 72 ? 59.012 47.347 -1.886 1.00 14.97 72 LYS A CA 1
ATOM 1077 C C . LYS A 1 72 ? 60.131 46.514 -1.286 1.00 14.29 72 LYS A C 1
ATOM 1078 O O . LYS A 1 72 ? 60.198 45.304 -1.522 1.00 16.57 72 LYS A O 1
ATOM 1097 N N . GLY A 1 73 ? 60.993 47.154 -0.494 1.00 13.09 73 GLY A N 1
ATOM 1098 C CA . GLY A 1 73 ? 62.007 46.436 0.241 1.00 13.36 73 GLY A CA 1
ATOM 1099 C C . GLY A 1 73 ? 61.423 45.715 1.442 1.00 15.26 73 GLY A C 1
ATOM 1100 O O . GLY A 1 73 ? 60.273 45.919 1.831 1.00 14.77 73 GLY A O 1
ATOM 1104 N N . ASP A 1 74 ? 62.265 44.895 2.075 1.00 14.43 74 ASP A N 1
ATOM 1105 C CA . ASP A 1 74 ? 61.832 44.154 3.252 1.00 15.87 74 ASP A CA 1
ATOM 1106 C C . ASP A 1 74 ? 61.302 45.080 4.335 1.00 15.19 74 ASP A C 1
ATOM 1107 O O . ASP A 1 74 ? 60.381 44.707 5.077 1.00 17.60 74 ASP A O 1
ATOM 1116 N N . LYS A 1 75 ? 61.893 46.274 4.484 1.00 14.48 75 LYS A N 1
ATOM 1117 C CA . LYS A 1 75 ? 61.520 47.219 5.534 1.00 15.78 75 LYS A CA 1
ATOM 1118 C C . LYS A 1 75 ? 60.352 48.109 5.126 1.00 14.91 75 LYS A C 1
ATOM 1119 O O . LYS A 1 75 ? 60.019 49.072 5.831 1.00 15.44 75 LYS A O 1
ATOM 1138 N N . GLY A 1 76 ? 59.713 47.813 3.990 1.00 13.46 76 GLY A N 1
ATOM 1139 C CA . GLY A 1 76 ? 58.532 48.515 3.544 1.00 15.13 76 GLY A CA 1
ATOM 1140 C C . GLY A 1 76 ? 58.790 49.664 2.606 1.00 13.79 76 GLY A C 1
ATOM 1141 O O . GLY A 1 76 ? 57.829 50.233 2.065 1.00 12.63 76 GLY A O 1
ATOM 1145 N N . GLN A 1 77 ? 60.047 50.043 2.406 1.00 12.70 77 GLN A N 1
ATOM 1146 C CA . GLN A 1 77 ? 60.374 51.219 1.621 1.00 11.17 77 GLN A CA 1
ATOM 1147 C C . GLN A 1 77 ? 60.058 51.002 0.141 1.00 10.30 77 GLN A C 1
ATOM 1148 O O . GLN A 1 77 ? 60.313 49.919 -0.395 1.00 11.45 77 GLN A O 1
ATOM 1162 N N . PRO A 1 78 ? 59.523 52.002 -0.540 1.00 10.83 78 PRO A N 1
ATOM 1163 C CA . PRO A 1 78 ? 59.356 51.876 -1.990 1.00 9.80 78 PRO A CA 1
ATOM 1164 C C . PRO A 1 78 ? 60.695 51.870 -2.715 1.00 11.34 78 PRO A C 1
ATOM 1165 O O . PRO A 1 78 ? 61.675 52.492 -2.284 1.00 13.24 78 PRO A O 1
ATOM 1176 N N . LEU A 1 79 ? 60.748 51.136 -3.816 1.00 10.39 79 LEU A N 1
ATOM 1177 C CA . LEU A 1 79 ? 61.962 50.986 -4.607 1.00 10.34 79 LEU A CA 1
ATOM 1178 C C . LEU A 1 79 ? 61.778 51.769 -5.904 1.00 11.47 79 LEU A C 1
ATOM 1179 O O . LEU A 1 79 ? 61.071 51.329 -6.819 1.00 12.17 79 LEU A O 1
ATOM 1195 N N . TRP A 1 80 ? 62.391 52.947 -5.963 1.00 10.84 80 TRP A N 1
ATOM 1196 C CA . TRP A 1 80 ? 62.207 53.905 -7.043 1.00 10.25 80 TRP A CA 1
ATOM 1197 C C . TRP A 1 80 ? 63.175 53.645 -8.185 1.00 10.36 80 TRP A C 1
ATOM 1198 O O . TRP A 1 80 ? 64.182 52.946 -8.024 1.00 12.78 80 TRP A O 1
ATOM 1219 N N . PRO A 1 81 ? 62.908 54.213 -9.358 1.00 11.32 81 PRO A N 1
ATOM 1220 C CA . PRO A 1 81 ? 63.871 54.116 -10.461 1.00 10.80 81 PRO A CA 1
ATOM 1221 C C . PRO A 1 81 ? 65.191 54.788 -10.124 1.00 11.53 81 PRO A C 1
ATOM 1222 O O . PRO A 1 81 ? 65.301 55.617 -9.218 1.00 11.72 81 PRO A O 1
ATOM 1233 N N . ASP A 1 82 ? 66.193 54.440 -10.929 1.00 15.22 82 ASP A N 1
ATOM 1234 C CA . ASP A 1 82 ? 67.486 55.094 -10.838 1.00 15.98 82 ASP A CA 1
ATOM 1235 C C . ASP A 1 82 ? 67.312 56.596 -10.962 1.00 12.42 82 ASP A C 1
ATOM 1236 O O . ASP A 1 82 ? 66.558 57.087 -11.806 1.00 15.77 82 ASP A O 1
ATOM 1245 N N . GLY A 1 83 ? 67.983 57.325 -10.077 1.00 13.94 83 GLY A N 1
ATOM 1246 C CA . GLY A 1 83 ? 67.942 58.773 -10.097 1.00 12.79 83 GLY A CA 1
ATOM 1247 C C . GLY A 1 83 ? 66.740 59.414 -9.435 1.00 11.36 83 GLY A C 1
ATOM 1248 O O . GLY A 1 83 ? 66.579 60.636 -9.555 1.00 12.47 83 GLY A O 1
ATOM 1252 N N . ILE A 1 84 ? 65.905 58.655 -8.727 1.00 10.90 84 ILE A N 1
ATOM 1253 C CA . ILE A 1 84 ? 64.654 59.147 -8.153 1.00 9.75 84 ILE A CA 1
ATOM 1254 C C . ILE A 1 84 ? 64.606 58.866 -6.659 1.00 10.55 84 ILE A C 1
ATOM 1255 O O . ILE A 1 84 ? 65.012 57.792 -6.200 1.00 10.64 84 ILE A O 1
ATOM 1271 N N . VAL A 1 85 ? 64.058 59.824 -5.917 1.00 9.58 85 VAL A N 1
ATOM 1272 C CA . VAL A 1 85 ? 63.593 59.627 -4.553 1.00 10.32 85 VAL A CA 1
ATOM 1273 C C . VAL A 1 85 ? 62.110 59.968 -4.527 1.00 10.03 85 VAL A C 1
ATOM 1274 O O . VAL A 1 85 ? 61.583 60.647 -5.415 1.00 10.75 85 VAL A O 1
ATOM 1287 N N . GLY A 1 86 ? 61.426 59.484 -3.499 1.00 8.97 86 GLY A N 1
ATOM 1288 C CA . GLY A 1 86 ? 59.996 59.718 -3.450 1.00 9.96 86 GLY A CA 1
ATOM 1289 C C . GLY A 1 86 ? 59.415 59.237 -2.146 1.00 8.87 86 GLY A C 1
ATOM 1290 O O . GLY A 1 86 ? 60.096 58.628 -1.315 1.00 9.52 86 GLY A O 1
ATOM 1294 N N . SER A 1 87 ? 58.119 59.502 -1.984 1.00 8.63 87 SER A N 1
ATOM 1295 C CA . SER A 1 87 ? 57.396 59.053 -0.806 1.00 8.86 87 SER A CA 1
ATOM 1296 C C . SER A 1 87 ? 55.920 58.902 -1.146 1.00 8.77 87 SER A C 1
ATOM 1297 O O . SER A 1 87 ? 55.404 59.583 -2.027 1.00 9.65 87 SER A O 1
ATOM 1305 N N . MET A 1 88 ? 55.256 58.008 -0.402 1.00 8.44 88 MET A N 1
ATOM 1306 C CA . MET A 1 88 ? 53.845 57.698 -0.578 1.00 8.70 88 MET A CA 1
ATOM 1307 C C . MET A 1 88 ? 53.151 57.634 0.773 1.00 8.89 88 MET A C 1
ATOM 1308 O O . MET A 1 88 ? 53.774 57.354 1.800 1.00 9.41 88 MET A O 1
ATOM 1322 N N . THR A 1 89 ? 51.841 57.887 0.746 1.00 9.10 89 THR A N 1
ATOM 1323 C CA . THR A 1 89 ? 51.028 57.870 1.954 1.00 8.97 89 THR A CA 1
ATOM 1324 C C . THR A 1 89 ? 49.580 57.585 1.593 1.00 9.25 89 THR A C 1
ATOM 1325 O O . THR A 1 89 ? 49.116 57.914 0.500 1.00 10.24 89 THR A O 1
ATOM 1336 N N . HIS A 1 9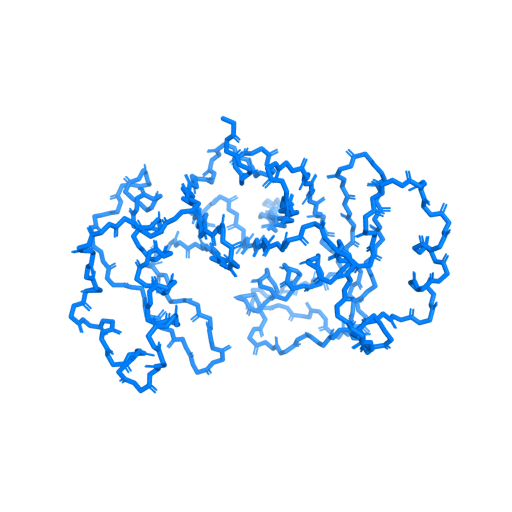0 ? 48.869 56.964 2.537 1.00 9.10 90 HIS A N 1
ATOM 1337 C CA . HIS A 1 90 ? 47.441 56.741 2.395 1.00 10.68 90 HIS A CA 1
ATOM 1338 C C . HIS A 1 90 ? 46.783 56.655 3.757 1.00 11.07 90 HIS A C 1
ATOM 1339 O O . HIS A 1 90 ? 47.373 56.172 4.726 1.00 12.18 90 HIS A O 1
ATOM 1353 N N . THR A 1 91 ? 45.542 57.118 3.797 1.00 11.77 91 THR A N 1
ATOM 1354 C CA . THR A 1 91 ? 44.660 56.992 4.944 1.00 12.49 91 THR A CA 1
ATOM 1355 C C . THR A 1 91 ? 43.264 57.031 4.358 1.00 14.61 91 THR A C 1
ATOM 1356 O O . THR A 1 91 ? 43.101 57.313 3.175 1.00 13.87 91 THR A O 1
ATOM 1367 N N . GLU A 1 92 ? 42.249 56.710 5.153 1.00 16.72 92 GLU A N 1
ATOM 1368 C CA . GLU A 1 92 ? 40.906 56.791 4.592 1.00 17.43 92 GLU A CA 1
ATOM 1369 C C . GLU A 1 92 ? 40.697 58.208 4.065 1.00 18.56 92 GLU A C 1
ATOM 1370 O O . GLU A 1 92 ? 40.911 59.185 4.788 1.00 18.46 92 GLU A O 1
ATOM 1382 N N . GLY A 1 93 ? 40.339 58.323 2.793 1.00 17.99 93 GLY A N 1
ATOM 1383 C CA . GLY A 1 93 ? 40.133 59.623 2.193 1.00 17.94 93 GLY A CA 1
ATOM 1384 C C . GLY A 1 93 ? 41.343 60.250 1.541 1.00 16.61 93 GLY A C 1
ATOM 1385 O O . GLY A 1 93 ? 41.262 61.411 1.119 1.00 16.41 93 GLY A O 1
ATOM 1389 N N . PHE A 1 94 ? 42.466 59.537 1.443 1.00 14.05 94 PHE A N 1
ATOM 1390 C CA . PHE A 1 94 ? 43.623 60.128 0.796 1.00 12.98 94 PHE A CA 1
ATOM 1391 C C . PHE A 1 94 ? 44.586 59.070 0.308 1.00 12.86 94 PHE A C 1
ATOM 1392 O O . PHE A 1 94 ? 44.894 58.116 1.023 1.00 12.28 94 PHE A O 1
ATOM 1409 N N . ARG A 1 95 ? 45.118 59.291 -0.892 1.00 11.21 95 ARG A N 1
ATOM 1410 C CA . ARG A 1 95 ? 46.286 58.578 -1.379 1.00 11.38 95 ARG A CA 1
ATOM 1411 C C . ARG A 1 95 ? 47.150 59.619 -2.065 1.00 10.87 95 ARG A C 1
ATOM 1412 O O . ARG A 1 95 ? 46.626 60.428 -2.833 1.00 12.08 95 ARG A O 1
ATOM 1433 N N . GLY A 1 96 ? 48.445 59.603 -1.820 1.00 10.38 96 GLY A N 1
ATOM 1434 C CA . GLY A 1 96 ? 49.294 60.612 -2.429 1.00 11.80 96 GLY A CA 1
ATOM 1435 C C . GLY A 1 96 ? 50.724 60.158 -2.570 1.00 9.58 96 GLY A C 1
ATOM 1436 O O . GLY A 1 96 ? 51.205 59.305 -1.819 1.00 10.31 96 GLY A O 1
ATOM 1440 N N . ALA A 1 97 ? 51.400 60.738 -3.559 1.00 10.34 97 ALA A N 1
ATOM 1441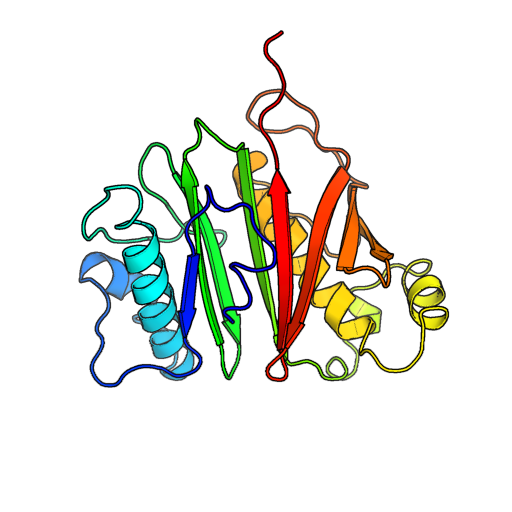 C CA . ALA A 1 97 ? 52.791 60.440 -3.843 1.00 9.55 97 ALA A CA 1
ATOM 1442 C C . ALA A 1 97 ? 53.511 61.701 -4.293 1.00 10.08 97 ALA A C 1
ATOM 1443 O O . ALA A 1 97 ? 52.921 62.597 -4.893 1.00 11.03 97 ALA A O 1
ATOM 1450 N N . VAL A 1 98 ? 54.815 61.739 -4.014 1.00 9.49 98 VAL A N 1
ATOM 1451 C CA . VAL A 1 98 ? 55.705 62.807 -4.463 1.00 9.81 98 VAL A CA 1
ATOM 1452 C C . VAL A 1 98 ? 57.014 62.157 -4.886 1.00 9.81 98 VAL A C 1
ATOM 1453 O O . VAL A 1 98 ? 57.468 61.188 -4.265 1.00 9.46 98 VAL A O 1
ATOM 1466 N N . VAL A 1 99 ? 57.635 62.702 -5.935 1.00 9.25 99 VAL A N 1
ATOM 1467 C CA . VAL A 1 99 ? 58.913 62.201 -6.428 1.00 9.01 99 VAL A CA 1
ATOM 1468 C C . VAL A 1 99 ? 59.817 63.372 -6.775 1.00 10.36 99 VAL A C 1
ATOM 1469 O O . VAL A 1 99 ? 59.364 64.488 -7.032 1.00 10.82 99 VAL A O 1
ATOM 1482 N N . GLY A 1 100 ? 61.119 63.084 -6.817 1.00 10.93 100 GLY A N 1
ATOM 1483 C CA . GLY A 1 100 ? 62.100 64.077 -7.208 1.00 10.62 100 GLY A CA 1
ATOM 1484 C C . GLY A 1 100 ? 63.345 63.390 -7.715 1.00 10.65 100 GLY A C 1
ATOM 1485 O O . GLY A 1 100 ? 63.557 62.197 -7.492 1.00 12.48 100 GLY A O 1
ATOM 1489 N N . ARG A 1 101 ? 64.186 64.162 -8.378 1.00 10.81 101 ARG A N 1
ATOM 1490 C CA . ARG A 1 101 ? 65.459 63.648 -8.866 1.00 11.43 101 ARG A CA 1
ATOM 1491 C C . ARG A 1 101 ? 66.537 63.735 -7.795 1.00 11.57 101 ARG A C 1
ATOM 1492 O O . ARG A 1 101 ? 66.625 64.724 -7.058 1.00 12.51 101 ARG A O 1
ATOM 1513 N N . THR A 1 102 ? 67.401 62.709 -7.755 1.00 12.35 102 THR A N 1
ATOM 1514 C CA . THR A 1 102 ? 68.528 62.713 -6.824 1.00 13.80 102 THR A CA 1
ATOM 1515 C C . THR A 1 102 ? 69.504 63.839 -7.117 1.00 15.92 102 THR A C 1
ATOM 1516 O O . THR A 1 102 ? 70.245 64.263 -6.217 1.00 17.00 102 THR A O 1
ATOM 1527 N N . GLY A 1 103 ? 69.549 64.324 -8.357 1.00 15.28 103 GLY A N 1
ATOM 1528 C CA . GLY A 1 103 ? 70.356 65.489 -8.650 1.00 18.30 103 GLY A CA 1
ATOM 1529 C C . GLY A 1 103 ? 69.804 66.781 -8.090 1.00 18.12 103 GLY A C 1
ATOM 1530 O O . GLY A 1 103 ? 70.502 67.800 -8.141 1.00 23.34 103 GLY A O 1
ATOM 1534 N N . GLU A 1 104 ? 68.580 66.772 -7.572 1.00 16.79 104 GLU A N 1
ATOM 1535 C CA . GLU A 1 104 ? 67.949 67.963 -7.015 1.00 15.80 104 GLU A CA 1
ATOM 1536 C C . GLU A 1 104 ? 67.821 67.943 -5.503 1.00 17.09 104 GLU A C 1
ATOM 1537 O O . GLU A 1 104 ? 67.976 68.983 -4.863 1.00 18.76 104 GLU A O 1
ATOM 1549 N N . VAL A 1 105 ? 6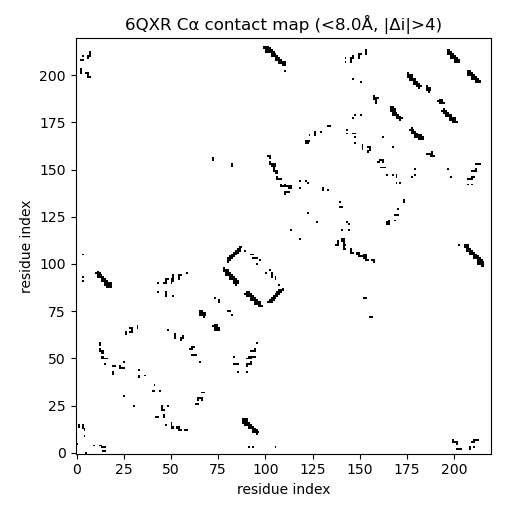7.512 66.784 -4.914 1.00 13.81 105 VAL A N 1
ATOM 1550 C CA . VAL A 1 105 ? 67.303 66.653 -3.477 1.00 14.68 105 VAL A CA 1
ATOM 1551 C C . VAL A 1 105 ? 67.853 65.306 -3.039 1.00 14.04 105 VAL A C 1
ATOM 1552 O O . VAL A 1 105 ? 68.038 64.399 -3.851 1.00 15.00 105 VAL A O 1
ATOM 1565 N N . ARG A 1 106 ? 68.069 65.169 -1.728 1.00 12.28 106 ARG A N 1
ATOM 1566 C CA . ARG A 1 106 ? 68.583 63.917 -1.176 1.00 12.77 106 ARG A CA 1
ATOM 1567 C C . ARG A 1 106 ? 67.488 62.939 -0.780 1.00 11.21 106 ARG A C 1
ATOM 1568 O O . ARG A 1 106 ? 67.653 61.731 -0.969 1.00 12.60 106 ARG A O 1
ATOM 1589 N N . SER A 1 107 ? 66.368 63.423 -0.239 1.00 11.17 107 SER A N 1
ATOM 1590 C CA . SER A 1 107 ? 65.305 62.547 0.230 1.00 11.02 107 SER A CA 1
ATOM 1591 C C . SER A 1 107 ? 64.037 63.372 0.405 1.00 10.45 107 SER A C 1
ATOM 1592 O O . SER A 1 107 ? 64.090 64.592 0.599 1.00 11.08 107 SER A O 1
ATOM 1600 N N . VAL A 1 108 ? 62.892 62.687 0.336 1.00 9.97 108 VAL A N 1
ATOM 1601 C CA . VAL A 1 108 ? 61.604 63.280 0.684 1.00 10.09 108 VAL A CA 1
ATOM 1602 C C . VAL A 1 108 ? 60.776 62.264 1.460 1.00 9.85 108 VAL A C 1
ATOM 1603 O O . VAL A 1 108 ? 60.837 61.054 1.211 1.00 10.60 108 VAL A O 1
ATOM 1616 N N . GLY A 1 109 ? 59.973 62.772 2.399 1.00 8.88 109 GLY A N 1
ATOM 1617 C CA . GLY A 1 109 ? 58.954 61.987 3.065 1.00 9.38 1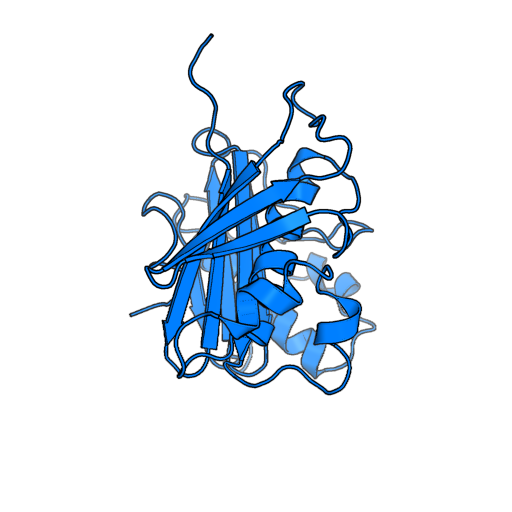09 GLY A CA 1
ATOM 1618 C C . GLY A 1 109 ? 57.663 62.777 3.176 1.00 9.91 109 GLY A C 1
ATOM 1619 O O . GLY A 1 109 ? 57.698 63.998 3.355 1.00 10.11 109 GLY A O 1
ATOM 1623 N N . ILE A 1 110 ? 56.517 62.099 3.048 1.00 9.33 110 ILE A N 1
ATOM 1624 C CA . ILE A 1 110 ? 55.219 62.709 3.296 1.00 9.53 110 ILE A CA 1
ATOM 1625 C C . ILE A 1 110 ? 54.361 61.748 4.099 1.00 9.12 110 ILE A C 1
ATOM 1626 O O . ILE A 1 110 ? 54.568 60.535 4.089 1.00 9.50 110 ILE A O 1
ATOM 1642 N N . ASP A 1 111 ? 53.359 62.307 4.781 1.00 9.07 111 ASP A N 1
ATOM 1643 C CA . ASP A 1 111 ? 52.402 61.490 5.502 1.00 9.52 111 ASP A CA 1
ATOM 1644 C C . ASP A 1 111 ? 51.094 62.252 5.632 1.00 9.35 111 ASP A C 1
ATOM 1645 O O . ASP A 1 111 ? 51.094 63.459 5.871 1.00 10.23 111 ASP A O 1
ATOM 1654 N N . ALA A 1 112 ? 49.983 61.541 5.437 1.00 9.68 112 ALA A N 1
ATOM 1655 C CA . ALA A 1 112 ? 48.645 62.114 5.551 1.00 10.54 112 ALA A CA 1
ATOM 1656 C C . ALA A 1 112 ? 47.869 61.387 6.630 1.00 10.50 112 ALA A C 1
ATOM 1657 O O . ALA A 1 112 ? 47.798 60.157 6.625 1.00 12.37 112 ALA A O 1
ATOM 1664 N N . GLU A 1 113 ? 47.212 62.146 7.498 1.00 10.47 113 GLU A N 1
ATOM 1665 C CA . GLU A 1 113 ? 46.432 61.608 8.594 1.00 11.77 113 GLU A CA 1
ATOM 1666 C C . GLU A 1 113 ? 45.101 62.335 8.667 1.00 11.83 113 GLU A C 1
ATOM 1667 O O . GLU A 1 113 ? 45.022 63.516 8.321 1.00 13.04 113 GLU A O 1
ATOM 1679 N N . PRO A 1 114 ? 44.045 61.666 9.120 1.00 13.08 114 PRO A N 1
ATOM 1680 C CA . PRO A 1 114 ? 42.798 62.391 9.379 1.00 14.14 114 PRO A CA 1
ATOM 1681 C C . PRO A 1 114 ? 43.043 63.420 10.467 1.00 12.67 114 PRO A C 1
ATOM 1682 O O . PRO A 1 114 ? 43.779 63.166 11.422 1.00 14.08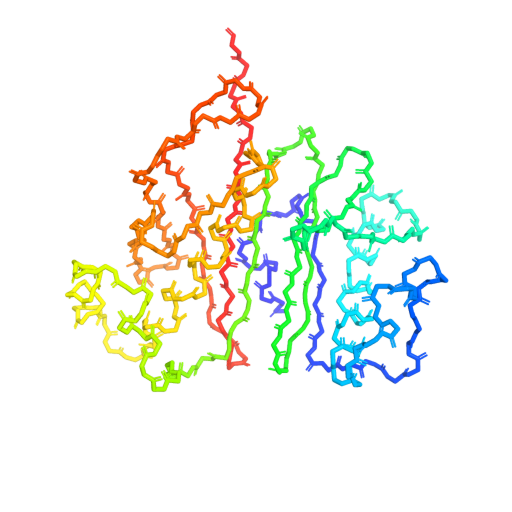 114 PRO A O 1
ATOM 1693 N N . HIS A 1 115 ? 42.419 64.590 10.329 1.00 13.83 115 HIS A N 1
ATOM 1694 C CA . HIS A 1 115 ? 42.552 65.633 11.349 1.00 15.10 115 HIS A CA 1
ATOM 1695 C C . HIS A 1 115 ? 41.572 65.355 12.478 1.00 17.25 115 HIS A C 1
ATOM 1696 O O . HIS A 1 115 ? 40.493 65.937 12.570 1.00 17.20 115 HIS A O 1
ATOM 1710 N N . ASP A 1 116 ? 42.000 64.471 13.372 1.00 15.50 116 ASP A N 1
ATOM 1711 C CA . ASP A 1 116 ? 41.204 63.978 14.469 1.00 16.84 116 ASP A CA 1
ATOM 1712 C C . ASP A 1 116 ? 42.148 63.655 15.617 1.00 16.03 116 ASP A C 1
ATOM 1713 O O . ASP A 1 116 ? 43.336 63.406 15.414 1.00 14.36 116 ASP A O 1
ATOM 1722 N N . VAL A 1 117 ? 41.590 63.621 16.822 1.00 16.14 117 VAL A N 1
ATOM 1723 C CA . VAL A 1 117 ? 42.339 63.173 17.986 1.00 15.51 117 VAL A CA 1
ATOM 1724 C C . VAL A 1 117 ? 42.928 61.805 17.685 1.00 15.26 117 VAL A C 1
ATOM 1725 O O . VAL A 1 117 ? 42.319 60.987 16.987 1.00 17.41 117 VAL A O 1
ATOM 1738 N N . LEU A 1 118 ? 44.124 61.549 18.199 1.00 15.54 118 LEU A N 1
ATOM 1739 C CA . LEU A 1 118 ? 44.712 60.238 18.006 1.00 16.32 118 LEU A CA 1
ATOM 1740 C C . LEU A 1 118 ? 43.853 59.178 18.692 1.00 17.58 118 LEU A C 1
ATOM 1741 O O . LEU A 1 118 ? 43.140 59.474 19.655 1.00 19.17 118 LEU A O 1
ATOM 1757 N N . PRO A 1 119 ? 43.919 57.930 18.224 1.00 19.35 119 PRO A N 1
ATOM 1758 C CA . PRO A 1 119 ? 43.237 56.842 18.932 1.00 21.39 119 PRO A CA 1
ATOM 1759 C C . PRO A 1 119 ? 43.753 56.729 20.357 1.00 19.75 119 PRO A C 1
ATOM 1760 O O . PRO A 1 119 ? 44.874 57.135 20.677 1.00 18.82 119 PRO A O 1
ATOM 1771 N N . ASN A 1 120 ? 42.911 56.167 21.222 1.00 22.36 120 ASN A N 1
ATOM 1772 C CA . ASN A 1 120 ? 43.261 56.053 22.632 1.00 23.08 120 ASN A CA 1
ATOM 1773 C C . ASN A 1 120 ? 44.649 55.443 22.797 1.00 22.68 120 ASN A C 1
ATOM 1774 O O . ASN A 1 120 ? 44.984 54.442 22.157 1.00 26.33 120 ASN A O 1
ATOM 1785 N N . GLY A 1 121 ? 45.452 56.046 23.675 1.00 22.66 121 GLY A N 1
ATOM 1786 C CA . GLY A 1 121 ? 46.745 55.505 24.044 1.00 23.82 121 GLY A CA 1
ATOM 1787 C C . GLY A 1 121 ? 47.890 55.792 23.092 1.00 22.49 121 GLY A C 1
ATOM 1788 O O . GLY A 1 121 ? 49.052 55.584 23.468 1.00 23.17 121 GLY A O 1
ATOM 1792 N N . VAL A 1 122 ? 47.625 56.261 21.874 1.00 19.39 122 VAL A N 1
ATOM 1793 C CA . VAL A 1 122 ? 48.710 56.394 20.906 1.00 18.70 122 VAL A CA 1
ATOM 1794 C C . VAL A 1 122 ? 49.633 57.555 21.273 1.00 16.85 122 VAL A C 1
ATOM 1795 O O . VAL A 1 122 ? 50.859 57.449 21.152 1.00 16.62 122 VAL A O 1
ATOM 1808 N N . LEU A 1 123 ? 49.076 58.685 21.708 1.00 15.23 123 LEU A N 1
ATOM 1809 C CA . LEU A 1 123 ? 49.938 59.816 22.043 1.00 14.67 123 LEU A CA 1
ATOM 1810 C C . LEU A 1 123 ? 50.953 59.419 23.106 1.00 15.09 123 LEU A C 1
ATOM 1811 O O . LEU A 1 123 ? 52.146 59.735 22.993 1.00 14.72 123 LEU A O 1
ATOM 1827 N N . LYS A 1 124 ? 50.491 58.721 24.146 1.00 17.56 124 LYS A N 1
ATOM 1828 C CA . LYS A 1 124 ? 51.393 58.291 25.205 1.00 18.85 124 LYS A CA 1
ATOM 1829 C C . LYS A 1 124 ? 52.519 57.431 24.658 1.00 20.77 124 LYS A C 1
ATOM 1830 O O . LYS A 1 124 ? 53.645 57.481 25.164 1.00 25.44 124 LYS A O 1
ATOM 1849 N N . SER A 1 125 ? 52.240 56.633 23.630 1.00 19.25 125 SER A N 1
ATOM 1850 C CA . SER A 1 125 ? 53.241 55.725 23.095 1.00 19.64 125 SER A CA 1
ATOM 1851 C C . SER A 1 125 ? 54.236 56.406 22.164 1.00 19.73 125 SER A C 1
ATOM 1852 O O . SER A 1 125 ? 55.345 55.890 21.987 1.00 24.54 125 SER A O 1
ATOM 1860 N N . ILE A 1 126 ? 53.871 57.528 21.548 1.00 14.96 126 ILE A N 1
ATOM 1861 C CA . ILE A 1 126 ? 54.714 58.133 20.527 1.00 15.75 126 ILE A CA 1
ATOM 1862 C C . ILE A 1 126 ? 55.420 59.398 20.985 1.00 14.90 126 ILE A C 1
ATOM 1863 O O . ILE A 1 126 ? 56.444 59.763 20.382 1.00 16.94 126 ILE A O 1
ATOM 1879 N N . ALA A 1 127 ? 54.932 60.079 22.005 1.00 15.35 127 ALA A N 1
ATOM 1880 C CA . ALA A 1 127 ? 55.479 61.380 22.367 1.00 14.95 127 ALA A CA 1
ATOM 1881 C C . ALA A 1 127 ? 56.484 61.274 23.506 1.00 16.20 127 ALA A C 1
ATOM 1882 O O . ALA A 1 127 ? 56.243 60.591 24.505 1.00 17.48 127 ALA A O 1
ATOM 1889 N N . LEU A 1 128 ? 57.594 61.990 23.367 1.00 13.48 128 LEU A N 1
ATOM 1890 C CA . LEU A 1 128 ? 58.504 62.154 24.483 1.00 14.18 128 LEU A CA 1
ATOM 1891 C C . LEU A 1 128 ? 57.836 62.993 25.571 1.00 14.66 128 LEU A C 1
ATOM 1892 O O . LEU A 1 128 ? 56.951 63.806 25.279 1.00 13.98 128 LEU A O 1
ATOM 1908 N N . PRO A 1 129 ? 58.268 62.851 26.824 1.00 16.33 129 PRO A N 1
ATOM 1909 C CA . PRO A 1 129 ? 57.663 63.675 27.890 1.00 17.77 129 PRO A CA 1
ATOM 1910 C C . PRO A 1 129 ? 57.638 65.161 27.571 1.00 17.14 129 PRO A C 1
ATOM 1911 O O . PRO A 1 129 ? 56.613 65.823 27.787 1.00 17.25 129 PRO A O 1
ATOM 1922 N N A VAL A 1 130 ? 58.737 65.704 27.050 0.63 17.77 130 VAL A N 1
ATOM 1923 N N B VAL A 1 130 ? 58.739 65.712 27.058 0.37 17.81 130 VAL A N 1
ATOM 1924 C CA A VAL A 1 130 ? 58.777 67.131 26.754 0.63 16.81 130 VAL A CA 1
ATOM 1925 C CA B VAL A 1 130 ? 58.762 67.141 26.767 0.37 18.08 130 VAL A CA 1
ATOM 1926 C C A VAL A 1 130 ? 57.833 67.467 25.609 0.63 15.25 130 VAL A C 1
ATOM 1927 C C B VAL A 1 130 ? 57.841 67.474 25.603 0.37 16.05 130 VAL A C 1
ATOM 1928 O O A VAL A 1 130 ? 57.217 68.537 25.592 0.63 15.80 130 VAL A O 1
ATOM 1929 O O B VAL A 1 130 ? 57.241 68.554 25.571 0.37 15.88 130 VAL A O 1
ATOM 1954 N N . GLU A 1 131 ? 57.713 66.573 24.626 1.00 15.60 131 GLU A N 1
ATOM 1955 C CA . GLU A 1 131 ? 56.781 66.821 23.537 1.00 14.47 131 GLU A CA 1
ATOM 1956 C C . GLU A 1 131 ? 55.360 66.962 24.062 1.00 14.07 131 GLU A C 1
ATOM 1957 O O . GLU A 1 131 ? 54.601 67.818 23.591 1.00 14.33 131 GLU A O 1
ATOM 1970 N N . ARG A 1 132 ? 55.006 66.128 25.032 1.00 15.60 132 ARG A N 1
ATOM 1971 C CA . ARG A 1 132 ? 53.636 66.183 25.613 1.00 16.61 132 ARG A CA 1
ATOM 1972 C C . ARG A 1 132 ? 53.368 67.630 26.132 1.00 15.90 132 ARG A C 1
ATOM 1973 O O . ARG A 1 132 ? 52.332 68.260 25.866 1.00 16.76 132 ARG A O 1
ATOM 1994 N N . ASP A 1 133 ? 54.311 68.140 26.919 1.00 16.68 133 ASP A N 1
ATOM 1995 C CA . ASP A 1 133 ? 54.168 69.485 27.464 1.00 16.99 133 ASP A CA 1
ATOM 1996 C C . ASP A 1 133 ? 54.093 70.528 26.354 1.00 14.72 133 ASP A C 1
ATOM 1997 O O . ASP A 1 133 ? 53.295 71.468 26.425 1.00 16.42 133 ASP A O 1
ATOM 2006 N N . GLU A 1 134 ? 54.941 70.402 25.338 1.00 15.14 134 GLU A N 1
ATOM 2007 C CA . GLU A 1 134 ? 54.937 71.363 24.231 1.00 14.25 134 GLU A CA 1
ATOM 2008 C C . GLU A 1 134 ? 53.599 71.367 23.503 1.00 13.90 134 GLU A C 1
ATOM 2009 O O . GLU A 1 134 ? 53.053 72.435 23.195 1.00 14.48 134 GLU A O 1
ATOM 2021 N N . LEU A 1 135 ? 53.042 70.190 23.224 1.00 12.80 135 LEU A N 1
ATOM 2022 C CA . LEU A 1 135 ? 51.776 70.151 22.501 1.00 12.73 135 LEU A CA 1
ATOM 2023 C C . LEU A 1 135 ? 50.674 70.822 23.303 1.00 13.66 135 LEU A C 1
ATOM 2024 O O . LEU A 1 135 ? 49.779 71.458 22.730 1.00 14.04 135 LEU A O 1
ATOM 2040 N N . ASP A 1 136 ? 50.698 70.666 24.628 1.00 13.77 136 ASP A N 1
ATOM 2041 C CA . ASP A 1 136 ? 49.647 71.237 25.455 1.00 15.53 136 ASP A CA 1
ATOM 2042 C C . ASP A 1 136 ? 49.652 72.756 25.415 1.00 14.87 136 ASP A C 1
ATOM 2043 O O . ASP A 1 136 ? 48.637 73.382 25.748 1.00 16.31 136 ASP A O 1
ATOM 2052 N N . ALA A 1 137 ? 50.764 73.365 25.023 1.00 14.73 137 ALA A N 1
ATOM 2053 C CA . ALA A 1 137 ? 50.869 74.810 24.993 1.00 15.77 137 ALA A CA 1
ATOM 2054 C C . ALA A 1 137 ? 50.541 75.418 23.634 1.00 15.79 137 ALA A C 1
ATOM 2055 O O . ALA A 1 137 ? 50.435 76.650 23.548 1.00 16.95 137 ALA A O 1
ATOM 2062 N N . LEU A 1 138 ? 50.383 74.618 22.582 1.00 14.26 138 LEU A N 1
ATOM 2063 C CA . LEU A 1 138 ? 50.110 75.157 21.257 1.00 13.64 138 LEU A CA 1
ATOM 2064 C C . LEU A 1 138 ? 48.664 75.641 21.164 1.00 17.23 138 LEU A C 1
ATOM 2065 O O . LEU A 1 138 ? 47.813 75.251 21.974 1.00 15.64 138 LEU A O 1
ATOM 2081 N N . PRO A 1 139 ? 48.367 76.526 20.208 1.00 14.96 139 PRO A N 1
ATOM 2082 C CA . PRO A 1 139 ? 47.058 77.196 20.206 1.00 15.59 139 PRO A CA 1
ATOM 2083 C C . PRO A 1 139 ? 45.906 76.222 20.033 1.00 15.37 139 PRO A C 1
ATOM 2084 O O . PRO A 1 139 ? 45.982 75.260 19.267 1.00 16.43 139 PRO A O 1
ATOM 2095 N N . ALA A 1 140 ? 44.807 76.506 20.717 1.00 16.75 140 ALA A N 1
ATOM 2096 C CA . ALA A 1 140 ? 43.632 75.663 20.565 1.00 17.25 140 ALA A CA 1
ATOM 2097 C C . ALA A 1 140 ? 43.147 75.663 19.116 1.00 17.07 140 ALA A C 1
ATOM 2098 O O . ALA A 1 140 ? 43.327 76.630 18.367 1.00 20.40 140 ALA A O 1
ATOM 2105 N N . GLY A 1 141 ? 42.528 74.557 18.717 1.00 17.28 141 GLY A N 1
ATOM 2106 C CA . GLY A 1 141 ? 41.850 74.480 17.441 1.00 16.97 141 GLY A CA 1
ATOM 2107 C C . GLY A 1 141 ? 42.471 73.539 16.439 1.00 17.78 141 GLY A C 1
ATOM 2108 O O . GLY A 1 141 ? 41.946 73.411 15.324 1.00 18.81 141 GLY A O 1
ATOM 2112 N N . THR A 1 142 ? 43.572 72.877 16.789 1.00 14.27 142 THR A N 1
ATOM 2113 C CA . THR A 1 142 ? 44.254 71.924 15.936 1.00 14.15 142 THR A CA 1
ATOM 2114 C C . THR A 1 142 ? 44.568 70.693 16.773 1.00 12.54 142 THR A C 1
ATOM 2115 O O . THR A 1 142 ? 44.932 70.815 17.946 1.00 12.74 142 THR A O 1
ATOM 2126 N N . HIS A 1 143 ? 44.430 69.508 16.176 1.00 13.04 143 HIS A N 1
ATOM 2127 C CA . HIS A 1 143 ? 44.770 68.259 16.864 1.00 12.41 143 HIS A CA 1
ATOM 2128 C C . HIS A 1 143 ? 46.279 68.034 16.812 1.00 11.88 143 HIS A C 1
ATOM 2129 O O . HIS A 1 143 ? 46.811 67.265 16.004 1.00 11.43 143 HIS A O 1
ATOM 2143 N N . TRP A 1 144 ? 46.973 68.698 17.743 1.00 12.06 144 TRP A N 1
ATOM 2144 C CA . TRP A 1 144 ? 48.434 68.706 17.703 1.00 11.39 144 TRP A CA 1
ATOM 2145 C C . TRP A 1 144 ? 49.011 67.322 17.956 1.00 10.67 144 TRP A C 1
ATOM 2146 O O . TRP A 1 144 ? 50.117 67.017 17.483 1.00 11.22 144 TRP A O 1
ATOM 2167 N N . ASP A 1 145 ? 48.283 66.471 18.679 1.00 11.35 145 ASP A N 1
ATOM 2168 C CA . ASP A 1 145 ? 48.717 65.092 18.889 1.00 11.37 145 ASP A CA 1
ATOM 2169 C C . ASP A 1 145 ? 48.814 64.338 17.567 1.00 11.49 145 ASP A C 1
ATOM 2170 O O . ASP A 1 145 ? 49.796 63.635 17.304 1.00 10.60 145 ASP A O 1
ATOM 2179 N N . ARG A 1 146 ? 47.772 64.443 16.745 1.00 11.33 146 ARG A N 1
ATOM 2180 C CA . ARG A 1 146 ? 47.773 63.794 15.441 1.00 11.00 146 ARG A CA 1
ATOM 2181 C C . ARG A 1 146 ? 48.831 64.405 14.539 1.00 10.56 146 ARG A C 1
ATOM 2182 O O . ARG A 1 146 ? 49.495 63.692 13.777 1.00 9.90 146 ARG A O 1
ATOM 2203 N N . LEU A 1 147 ? 49.013 65.720 14.618 1.00 11.09 147 LEU A N 1
ATOM 2204 C CA . LEU A 1 147 ? 50.057 66.352 13.825 1.00 10.81 147 LEU A CA 1
ATOM 2205 C C . LEU A 1 147 ? 51.428 65.822 14.209 1.00 10.57 147 LEU A C 1
ATOM 2206 O O . LEU A 1 147 ? 52.259 65.544 13.335 1.00 11.07 147 LEU A O 1
ATOM 2222 N N . LEU A 1 148 ? 51.682 65.659 15.508 1.00 10.99 148 LEU A N 1
ATOM 2223 C CA . LEU A 1 148 ? 52.965 65.109 15.948 1.00 10.70 148 LEU A CA 1
ATOM 2224 C C . LEU A 1 148 ? 53.183 63.711 15.375 1.00 10.87 148 LEU A C 1
ATOM 2225 O O . LEU A 1 148 ? 54.269 63.392 14.873 1.00 10.29 148 LEU A O 1
ATOM 2241 N N . PHE A 1 149 ? 52.162 62.861 15.448 1.00 11.08 149 PHE A N 1
ATOM 2242 C CA . PHE A 1 149 ? 52.262 61.502 14.923 1.00 11.38 149 PHE A CA 1
ATOM 2243 C C . PHE A 1 149 ? 52.575 61.522 13.432 1.00 10.42 149 PHE A C 1
ATOM 2244 O O . PHE A 1 149 ? 53.477 60.814 12.960 1.00 10.26 149 PHE A O 1
ATOM 2261 N N . CYS A 1 150 ? 51.839 62.342 12.687 1.00 10.19 150 CYS A N 1
ATOM 2262 C CA . CYS A 1 150 ? 52.040 62.477 11.250 1.00 9.29 150 CYS A CA 1
ATOM 2263 C C . CYS A 1 150 ? 53.471 62.912 10.936 1.00 9.43 150 CYS A C 1
ATOM 2264 O O . CYS A 1 150 ? 54.150 62.320 10.085 1.00 9.79 150 CYS A O 1
ATOM 2272 N N . ALA A 1 151 ? 53.966 63.916 11.665 1.00 9.26 151 ALA A N 1
ATOM 2273 C CA . ALA A 1 151 ? 55.312 64.433 11.441 1.00 10.19 151 ALA A CA 1
ATOM 2274 C C . ALA A 1 151 ? 56.368 63.401 11.796 1.00 9.63 151 ALA A C 1
ATOM 2275 O O . ALA A 1 151 ? 57.412 63.322 11.125 1.00 10.27 151 ALA A O 1
ATOM 2282 N N . LYS A 1 152 ? 56.132 62.606 12.839 1.00 10.04 152 LYS A N 1
ATOM 2283 C CA . LYS A 1 152 ? 57.065 61.529 13.162 1.00 11.53 152 LYS A CA 1
ATOM 2284 C C . LYS A 1 152 ? 57.121 60.487 12.053 1.00 9.71 152 LYS A C 1
ATOM 2285 O O . LYS A 1 152 ? 58.209 60.008 11.710 1.00 9.99 152 LYS A O 1
ATOM 2304 N N . GLU A 1 153 ? 55.981 60.108 11.480 1.00 9.99 153 GLU A N 1
ATOM 2305 C CA . GLU A 1 153 ? 56.004 59.157 10.370 1.00 9.72 153 GLU A CA 1
ATOM 2306 C C . GLU A 1 153 ? 56.737 59.733 9.163 1.00 9.48 153 GLU A C 1
ATOM 2307 O O . GLU A 1 153 ? 57.511 59.020 8.506 1.00 9.50 153 GLU A O 1
ATOM 2319 N N . THR A 1 154 ? 56.499 61.006 8.840 1.00 9.97 154 THR A N 1
ATOM 2320 C CA . THR A 1 154 ? 57.222 61.643 7.739 1.00 8.91 154 THR A CA 1
ATOM 2321 C C . THR A 1 154 ? 58.717 61.664 7.999 1.00 10.36 154 THR A C 1
ATOM 2322 O O . THR A 1 154 ? 59.518 61.456 7.081 1.00 9.52 154 THR A O 1
ATOM 2333 N N . THR A 1 155 ? 59.108 61.932 9.245 1.00 8.96 155 THR A N 1
ATOM 2334 C CA . THR A 1 155 ? 60.522 61.931 9.610 1.00 9.38 155 THR A CA 1
ATOM 2335 C C . THR A 1 155 ? 61.162 60.583 9.295 1.00 8.73 155 THR A C 1
ATOM 2336 O O . THR A 1 155 ? 62.236 60.527 8.676 1.00 10.34 155 THR A O 1
ATOM 2347 N N . TYR A 1 156 ? 60.511 59.481 9.684 1.00 9.48 156 TYR A N 1
ATOM 2348 C CA . TYR A 1 156 ? 61.063 58.169 9.370 1.00 8.85 156 TYR A CA 1
ATOM 2349 C C . TYR A 1 156 ? 61.150 57.942 7.860 1.00 9.40 156 TYR A C 1
ATOM 2350 O O . TYR A 1 156 ? 62.156 57.411 7.358 1.00 9.43 156 TYR A O 1
ATOM 2368 N N . LYS A 1 157 ? 60.119 58.349 7.111 1.00 8.93 157 LYS A N 1
ATOM 2369 C CA . LYS A 1 157 ? 60.126 58.117 5.669 1.00 8.82 157 LYS A CA 1
ATOM 2370 C C . LYS A 1 157 ? 61.235 58.896 4.977 1.00 9.55 157 LYS A C 1
ATOM 2371 O O . LYS A 1 157 ? 61.793 58.411 3.982 1.00 9.91 157 LYS A O 1
ATOM 2390 N N . ALA A 1 158 ? 61.585 60.081 5.473 1.00 9.41 158 ALA A N 1
ATOM 2391 C CA . ALA A 1 158 ? 62.703 60.825 4.902 1.00 9.83 158 ALA A CA 1
ATOM 2392 C C . ALA A 1 158 ? 64.047 60.249 5.340 1.00 9.22 158 ALA A C 1
ATOM 2393 O O . ALA A 1 158 ? 65.028 60.324 4.589 1.00 10.07 158 ALA A O 1
ATOM 2400 N N . TRP A 1 159 ? 64.104 59.682 6.543 1.00 8.90 159 TRP A N 1
ATOM 2401 C CA . TRP A 1 159 ? 65.328 59.148 7.132 1.00 9.45 159 TRP A CA 1
ATOM 2402 C C . TRP A 1 159 ? 65.744 57.817 6.534 1.00 9.56 159 TRP A C 1
ATOM 2403 O O . TRP A 1 159 ? 66.919 57.625 6.211 1.00 9.88 159 TRP A O 1
ATOM 2424 N N . PHE A 1 160 ? 64.810 56.878 6.397 1.00 9.25 160 PHE A N 1
ATOM 2425 C CA . PHE A 1 160 ? 65.217 55.523 6.049 1.00 9.72 160 PHE A CA 1
ATOM 2426 C C . PHE A 1 160 ? 65.975 55.452 4.730 1.00 8.87 160 PHE A C 1
ATOM 2427 O O . PHE A 1 160 ? 66.987 54.727 4.666 1.00 9.65 160 PHE A O 1
ATOM 2444 N N . PRO A 1 161 ? 65.564 56.142 3.664 1.00 10.00 161 PRO A N 1
ATOM 2445 C CA . PRO A 1 161 ? 66.319 56.052 2.403 1.00 10.29 161 PRO A CA 1
ATOM 2446 C C . PRO A 1 161 ? 67.732 56.575 2.504 1.00 11.37 161 PRO A C 1
ATOM 2447 O O . PRO A 1 161 ? 68.556 56.258 1.629 1.00 13.17 161 PRO A O 1
ATOM 2458 N N . LEU A 1 162 ? 68.045 57.382 3.511 1.00 10.22 162 LEU A N 1
ATOM 2459 C CA . LEU A 1 162 ? 69.383 57.916 3.679 1.00 11.01 162 LEU A CA 1
ATOM 2460 C C . LEU A 1 162 ? 70.226 57.135 4.672 1.00 10.35 162 LEU A C 1
ATOM 2461 O O . LEU A 1 162 ? 71.437 57.353 4.716 1.00 12.79 162 LEU A O 1
ATOM 2477 N N . THR A 1 163 ? 69.636 56.250 5.479 1.00 10.27 163 THR A N 1
ATOM 2478 C CA . THR A 1 163 ? 70.389 55.570 6.521 1.00 9.62 163 THR A CA 1
ATOM 2479 C C . THR A 1 163 ? 70.249 54.055 6.536 1.00 10.40 163 THR A C 1
ATOM 2480 O O . THR A 1 163 ? 71.105 53.366 7.097 1.00 11.33 163 THR A O 1
ATOM 2491 N N . ALA A 1 164 ? 69.169 53.529 5.963 1.00 10.23 164 ALA A N 1
ATOM 2492 C CA . ALA A 1 164 ? 68.844 52.100 6.035 1.00 10.96 164 ALA A CA 1
ATOM 2493 C C . ALA A 1 164 ? 68.698 51.621 7.481 1.00 12.12 164 ALA A C 1
ATOM 2494 O O . ALA A 1 164 ? 68.888 50.435 7.769 1.00 15.10 164 ALA A O 1
ATOM 2501 N N . ARG A 1 165 ? 68.328 52.522 8.390 1.00 11.74 165 ARG A N 1
ATOM 2502 C CA . ARG A 1 165 ? 68.153 52.191 9.795 1.00 12.59 165 ARG A CA 1
ATOM 2503 C C . ARG A 1 165 ? 66.782 52.630 10.287 1.00 11.03 165 ARG A C 1
ATOM 2504 O O . ARG A 1 165 ? 66.175 53.561 9.762 1.00 11.54 165 ARG A O 1
ATOM 2525 N N . TRP A 1 166 ? 66.315 51.939 11.320 1.00 12.55 166 TRP A N 1
ATOM 2526 C CA . TRP A 1 166 ? 65.089 52.320 11.996 1.00 12.64 166 TRP A CA 1
ATOM 2527 C C . TRP A 1 166 ? 65.253 53.677 12.667 1.00 14.16 166 TRP A C 1
ATOM 2528 O O . TRP A 1 166 ? 66.360 54.088 13.032 1.00 15.24 166 TRP A O 1
ATOM 2549 N N . LEU A 1 167 ? 64.142 54.384 12.818 1.00 12.53 167 LEU A N 1
ATOM 2550 C CA . LEU A 1 167 ? 64.047 55.563 13.680 1.00 12.60 167 LEU A CA 1
ATOM 2551 C C . LEU A 1 167 ? 62.756 55.388 14.469 1.00 12.36 167 LEU A C 1
ATOM 2552 O O . LEU A 1 167 ? 61.670 55.430 13.880 1.00 16.55 167 LEU A O 1
ATOM 2568 N N . GLY A 1 168 ? 62.875 55.132 15.768 1.00 13.43 168 GLY A N 1
ATOM 2569 C CA . GLY A 1 168 ? 61.704 54.969 16.603 1.00 13.39 168 GLY A CA 1
ATOM 2570 C C . GLY A 1 168 ? 61.092 56.301 16.970 1.00 12.79 168 GLY A C 1
ATOM 2571 O O . GLY A 1 168 ? 61.665 57.370 16.765 1.00 12.76 168 GLY A O 1
ATOM 2575 N N . PHE A 1 169 ? 59.872 56.234 17.510 1.00 13.73 169 PHE A N 1
ATOM 2576 C CA . PHE A 1 169 ? 59.190 57.461 17.898 1.00 13.68 169 PHE A CA 1
ATOM 2577 C C . PHE A 1 169 ? 59.981 58.223 18.948 1.00 13.50 169 PHE A C 1
ATOM 2578 O O . PHE A 1 169 ? 59.934 59.460 18.977 1.00 17.66 169 PHE A O 1
ATOM 2595 N N . GLU A 1 170 ? 60.702 57.520 19.809 1.00 13.35 170 GLU A N 1
ATOM 2596 C CA . GLU A 1 170 ? 61.481 58.163 20.847 1.00 14.51 170 GLU A CA 1
ATOM 2597 C C . GLU A 1 170 ? 62.801 58.716 20.336 1.00 14.53 170 GLU A C 1
ATOM 2598 O O . GLU A 1 170 ? 63.512 59.371 21.106 1.00 16.25 170 GLU A O 1
ATOM 2610 N N . ASP A 1 171 ? 63.158 58.459 19.091 1.00 12.32 171 ASP A N 1
ATOM 2611 C CA . ASP A 1 171 ? 64.493 58.762 18.591 1.00 11.40 171 ASP A CA 1
ATOM 2612 C C . ASP A 1 171 ? 64.601 60.125 17.910 1.00 13.33 171 ASP A C 1
ATOM 2613 O O . ASP A 1 171 ? 65.698 60.480 17.450 1.00 13.63 171 ASP A O 1
ATOM 2622 N N . ALA A 1 172 ? 63.516 60.898 17.827 1.00 12.30 172 ALA A N 1
ATOM 2623 C CA . ALA A 1 172 ? 63.522 62.246 17.284 1.00 11.58 172 ALA A CA 1
ATOM 2624 C C . ALA A 1 172 ? 62.531 63.078 18.082 1.00 12.69 172 ALA A C 1
ATOM 2625 O O . ALA A 1 172 ? 61.463 62.592 18.460 1.00 14.50 172 ALA A O 1
ATOM 2632 N N . HIS A 1 173 ? 62.925 64.312 18.376 1.00 13.18 173 HIS A N 1
ATOM 2633 C CA . HIS A 1 173 ? 62.091 65.286 19.067 1.00 12.02 173 HIS A CA 1
ATOM 2634 C C . HIS A 1 173 ? 61.582 66.252 18.010 1.00 11.64 173 HIS A C 1
ATOM 2635 O O . HIS A 1 173 ? 62.382 66.921 17.339 1.00 13.11 173 HIS A O 1
ATOM 2649 N N . ILE A 1 174 ? 60.277 66.301 17.828 1.00 12.44 174 ILE A N 1
ATOM 2650 C CA . ILE A 1 174 ? 59.652 67.139 16.818 1.00 11.14 174 ILE A CA 1
ATOM 2651 C C . ILE A 1 174 ? 59.038 68.333 17.521 1.00 12.34 174 ILE A C 1
ATOM 2652 O O . ILE A 1 174 ? 58.294 68.174 18.496 1.00 12.53 174 ILE A O 1
ATOM 2668 N N . THR A 1 175 ? 59.333 69.524 17.011 1.00 12.83 175 THR A N 1
ATOM 2669 C CA . THR A 1 175 ? 58.773 70.773 17.505 1.00 13.28 175 THR A CA 1
ATOM 2670 C C . THR A 1 175 ? 57.916 71.378 16.403 1.00 13.81 175 THR A C 1
ATOM 2671 O O . THR A 1 175 ? 58.398 71.597 15.280 1.00 13.82 175 THR A O 1
ATOM 2682 N N . ILE A 1 176 ? 56.654 71.638 16.707 1.00 13.06 176 ILE A N 1
ATOM 2683 C CA . ILE A 1 176 ? 55.686 72.070 15.711 1.00 12.85 176 ILE A CA 1
ATOM 2684 C C . ILE A 1 176 ? 55.447 73.559 15.875 1.00 14.72 176 ILE A C 1
ATOM 2685 O O . ILE A 1 176 ? 55.134 74.022 16.977 1.00 16.37 176 ILE A O 1
ATOM 2701 N N . ASP A 1 177 ? 55.580 74.306 14.786 1.00 14.58 177 ASP A N 1
ATOM 2702 C CA . ASP A 1 177 ? 55.260 75.725 14.801 1.00 16.09 177 ASP A CA 1
ATOM 2703 C C . ASP A 1 177 ? 53.869 75.968 14.217 1.00 15.30 177 ASP A C 1
ATOM 2704 O O . ASP A 1 177 ? 53.523 75.391 13.180 1.00 15.76 177 ASP A O 1
ATOM 2713 N N . PRO A 1 178 ? 53.048 76.806 14.861 1.00 16.87 178 PRO A N 1
ATOM 2714 C CA . PRO A 1 178 ? 51.722 77.119 14.304 1.00 16.56 178 PRO A CA 1
ATOM 2715 C C . PRO A 1 178 ? 51.752 77.683 12.884 1.00 19.38 178 PRO A C 1
ATOM 2716 O O . PRO A 1 178 ? 50.710 77.670 12.214 1.00 19.46 178 PRO A O 1
ATOM 2727 N N . ASP A 1 179 ? 52.902 78.150 12.395 1.00 17.37 179 ASP A N 1
ATOM 2728 C CA . ASP A 1 179 ? 52.992 78.781 11.081 1.00 20.44 179 ASP A CA 1
ATOM 2729 C C . ASP A 1 179 ? 53.093 77.795 9.923 1.00 18.65 179 ASP A C 1
ATOM 2730 O O . ASP A 1 179 ? 53.278 78.238 8.781 1.00 20.54 179 ASP A O 1
ATOM 2739 N N . GLY A 1 180 ? 52.989 76.494 10.163 1.00 15.49 180 GLY A N 1
ATOM 2740 C CA . GLY A 1 180 ? 53.042 75.528 9.090 1.00 15.16 180 GLY A CA 1
ATOM 2741 C C . GLY A 1 180 ? 54.386 74.884 8.872 1.00 13.35 180 GLY A C 1
ATOM 2742 O O . GLY A 1 180 ? 54.583 74.233 7.837 1.00 14.48 180 GLY A O 1
ATOM 2746 N N . THR A 1 181 ? 55.318 75.040 9.803 1.00 13.50 181 THR A N 1
ATOM 2747 C CA . THR A 1 181 ? 56.587 74.343 9.760 1.00 14.83 181 THR A CA 1
ATOM 2748 C C . THR A 1 181 ? 56.756 73.488 11.005 1.00 13.49 181 THR A C 1
ATOM 2749 O O . THR A 1 181 ? 56.039 73.639 12.002 1.00 13.79 181 THR A O 1
ATOM 2760 N N . PHE A 1 182 ? 57.728 72.587 10.945 1.00 12.50 182 PHE A N 1
ATOM 2761 C CA . PHE A 1 182 ? 58.138 71.836 12.115 1.00 12.09 182 PHE A CA 1
ATOM 2762 C C . PHE A 1 182 ? 59.603 71.490 11.929 1.00 11.27 182 PHE A C 1
ATOM 2763 O O . PHE A 1 182 ? 60.147 71.622 10.832 1.00 12.47 182 PHE A O 1
ATOM 2780 N N . THR A 1 183 ? 60.243 71.067 13.013 1.00 11.82 183 THR A N 1
ATOM 2781 C CA . THR A 1 183 ? 61.625 70.601 12.967 1.00 13.22 183 THR A CA 1
ATOM 2782 C C . THR A 1 183 ? 61.701 69.265 13.678 1.00 14.30 183 THR A C 1
ATOM 2783 O O . THR A 1 183 ? 60.992 69.033 14.665 1.00 16.50 183 THR A O 1
ATOM 2794 N N . SER A 1 184 ? 62.510 68.362 13.144 1.00 10.97 184 SER A N 1
ATOM 2795 C CA . SER A 1 184 ? 62.755 67.061 13.756 1.00 10.86 184 SER A CA 1
ATOM 2796 C C . SER A 1 184 ? 64.215 67.003 14.150 1.00 11.28 184 SER A C 1
ATOM 2797 O O . SER A 1 184 ? 65.092 67.058 13.279 1.00 14.09 184 SER A O 1
ATOM 2805 N N . ARG A 1 185 ? 64.482 66.901 15.439 1.00 11.07 185 ARG A N 1
ATOM 2806 C CA . ARG A 1 185 ? 65.840 66.829 15.964 1.00 12.30 185 ARG A CA 1
ATOM 2807 C C . ARG A 1 185 ? 66.145 65.374 16.285 1.00 12.43 185 ARG A C 1
ATOM 2808 O O . ARG A 1 185 ? 65.438 64.742 17.080 1.00 13.62 185 ARG A O 1
ATOM 2829 N N . ILE A 1 186 ? 67.180 64.842 15.649 1.00 12.92 186 ILE A N 1
ATOM 2830 C CA . ILE A 1 186 ? 67.548 63.433 15.771 1.00 12.78 186 ILE A CA 1
ATOM 2831 C C . ILE A 1 186 ? 68.319 63.227 17.070 1.00 12.65 186 ILE A C 1
ATOM 2832 O O . ILE A 1 186 ? 69.252 63.979 17.374 1.00 13.80 186 ILE A O 1
ATOM 2848 N N . LEU A 1 187 ? 67.943 62.198 17.833 1.00 11.96 187 LEU A N 1
ATOM 2849 C CA . LEU A 1 187 ? 68.537 61.920 19.136 1.00 13.09 187 LEU A CA 1
ATOM 2850 C C . LEU A 1 187 ? 69.462 60.709 19.128 1.00 13.64 187 LEU A C 1
ATOM 2851 O O . LEU A 1 187 ? 70.064 60.389 20.162 1.00 14.68 187 LEU A O 1
ATOM 2867 N N . VAL A 1 188 ? 69.604 60.047 17.985 1.00 12.69 188 VAL A N 1
ATOM 2868 C CA . VAL A 1 188 ? 70.411 58.850 17.818 1.00 12.57 188 VAL A CA 1
ATOM 2869 C C . VAL A 1 188 ? 71.528 59.153 16.825 1.00 11.38 188 VAL A C 1
ATOM 2870 O O . VAL A 1 188 ? 71.621 60.262 16.282 1.00 13.09 188 VAL A O 1
ATOM 2883 N N . ASP A 1 189 ? 72.376 58.165 16.571 1.00 11.41 189 ASP A N 1
ATOM 2884 C CA . ASP A 1 189 ? 73.450 58.295 15.582 1.00 11.35 189 ASP A CA 1
ATOM 2885 C C . ASP A 1 189 ? 72.855 58.655 14.228 1.00 11.47 189 ASP A C 1
ATOM 2886 O O . ASP A 1 189 ? 71.993 57.937 13.712 1.00 12.94 189 ASP A O 1
ATOM 2895 N N . GLY A 1 190 ? 73.297 59.768 13.660 1.00 11.58 190 GLY A N 1
ATOM 2896 C CA . GLY A 1 190 ? 72.757 60.265 12.414 1.00 13.63 190 GLY A CA 1
ATOM 2897 C C . GLY A 1 190 ? 73.615 60.023 11.198 1.00 13.83 190 GLY A C 1
ATOM 2898 O O . GLY A 1 190 ? 73.374 60.636 10.151 1.00 14.29 190 GLY A O 1
ATOM 2902 N N . ARG A 1 191 ? 74.601 59.148 11.277 1.00 13.55 191 ARG A N 1
ATOM 2903 C CA . ARG A 1 191 ? 75.457 58.953 10.123 1.00 13.80 191 ARG A CA 1
ATOM 2904 C C . ARG A 1 191 ? 74.650 58.388 8.964 1.00 14.60 191 ARG A C 1
ATOM 2905 O O . ARG A 1 191 ? 73.840 57.470 9.123 1.00 16.84 191 ARG A O 1
ATOM 2926 N N . ALA A 1 192 ? 74.853 58.974 7.794 1.00 14.33 192 ALA A N 1
ATOM 2927 C CA . ALA A 1 192 ? 74.068 58.653 6.614 1.00 13.65 192 ALA A CA 1
ATOM 2928 C C . ALA A 1 192 ? 74.908 57.888 5.611 1.00 14.89 192 ALA A C 1
ATOM 2929 O O . ALA A 1 192 ? 76.141 57.883 5.663 1.00 16.31 192 ALA A O 1
ATOM 2936 N N . ASN A 1 193 ? 74.221 57.265 4.655 1.00 15.02 193 ASN A N 1
ATOM 2937 C CA . ASN A 1 193 ? 74.890 56.392 3.697 1.00 17.17 193 ASN A CA 1
ATOM 2938 C C . ASN A 1 193 ? 75.812 57.149 2.755 1.00 18.08 193 ASN A C 1
ATOM 2939 O O . ASN A 1 193 ? 76.679 56.526 2.131 1.00 22.92 193 ASN A O 1
ATOM 2950 N N . ASP A 1 194 ? 75.633 58.456 2.600 1.00 16.62 194 ASP A N 1
ATOM 2951 C CA . ASP A 1 194 ? 76.511 59.259 1.765 1.00 17.44 194 ASP A CA 1
ATOM 2952 C C . ASP A 1 194 ? 77.668 59.891 2.536 1.00 19.77 194 ASP A C 1
ATOM 2953 O O . ASP A 1 194 ? 78.360 60.758 1.991 1.00 22.38 194 ASP A O 1
ATOM 2962 N N . GLY A 1 195 ? 77.898 59.489 3.787 1.00 18.65 195 GLY A N 1
ATOM 2963 C CA . GLY A 1 195 ? 79.038 59.982 4.543 1.00 17.97 195 GLY A CA 1
ATOM 2964 C C . GLY A 1 195 ? 78.800 61.268 5.305 1.00 20.47 195 GLY A C 1
ATOM 2965 O O . GLY A 1 195 ? 79.741 61.777 5.939 1.00 23.38 195 GLY A O 1
ATOM 2969 N N . THR A 1 196 ? 77.592 61.818 5.258 1.00 17.46 196 THR A N 1
ATOM 2970 C CA . THR A 1 196 ? 77.242 62.993 6.027 1.00 15.32 196 THR A CA 1
ATOM 2971 C C . THR A 1 196 ? 76.590 62.562 7.339 1.00 15.83 196 THR A C 1
ATOM 2972 O O . THR A 1 196 ? 76.418 61.373 7.620 1.00 16.55 196 THR A O 1
ATOM 2983 N N . VAL A 1 197 ? 76.237 63.546 8.157 1.00 13.47 197 VAL A N 1
ATOM 2984 C CA . VAL A 1 197 ? 75.530 63.318 9.409 1.00 15.00 197 VAL A CA 1
ATOM 2985 C C . VAL A 1 197 ? 74.199 64.047 9.356 1.00 14.49 197 VAL A C 1
ATOM 2986 O O . VAL A 1 197 ? 74.148 65.239 9.027 1.00 15.00 197 VAL A O 1
ATOM 2999 N N . LEU A 1 198 ? 73.137 63.343 9.711 1.00 13.16 198 LEU A N 1
ATOM 3000 C CA . LEU A 1 198 ? 71.807 63.927 9.797 1.00 13.00 198 LEU A CA 1
ATOM 3001 C C . LEU A 1 198 ? 71.546 64.267 11.255 1.00 14.02 198 LEU A C 1
ATOM 3002 O O . LEU A 1 198 ? 71.573 63.378 12.115 1.00 19.22 198 LEU A O 1
ATOM 3018 N N . SER A 1 199 ? 71.328 65.534 11.534 1.00 14.73 199 SER A N 1
ATOM 3019 C CA . SER A 1 199 ? 71.017 65.954 12.889 1.00 14.43 199 SER A CA 1
ATOM 3020 C C . SER A 1 199 ? 69.636 66.564 13.029 1.00 12.70 199 SER A C 1
ATOM 3021 O O . SER A 1 199 ? 69.033 66.437 14.094 1.00 14.78 199 SER A O 1
ATOM 3029 N N . ALA A 1 200 ? 69.123 67.222 11.992 1.00 13.38 200 ALA A N 1
ATOM 3030 C CA . ALA A 1 200 ? 67.796 67.812 12.073 1.00 13.35 200 ALA A CA 1
ATOM 3031 C C . ALA A 1 200 ? 67.202 67.900 10.679 1.00 14.05 200 ALA A C 1
ATOM 3032 O O . ALA A 1 200 ? 67.922 68.092 9.691 1.00 17.07 200 ALA A O 1
ATOM 3039 N N . PHE A 1 201 ? 65.884 67.739 10.602 1.00 12.67 201 PHE A N 1
ATOM 3040 C CA . PHE A 1 201 ? 65.136 67.966 9.381 1.00 11.08 201 PHE A CA 1
ATOM 3041 C C . PHE A 1 201 ? 64.184 69.142 9.552 1.00 11.60 201 PHE A C 1
ATOM 3042 O O . PHE A 1 201 ? 63.647 69.377 10.642 1.00 13.83 201 PHE A O 1
ATOM 3059 N N . ASP A 1 202 ? 63.942 69.838 8.447 1.00 11.97 202 ASP A N 1
ATOM 3060 C CA . ASP A 1 202 ? 62.935 70.881 8.354 1.00 12.89 202 ASP A CA 1
ATOM 3061 C C . ASP A 1 202 ? 61.713 70.315 7.657 1.00 13.07 202 ASP A C 1
ATOM 3062 O O . ASP A 1 202 ? 61.830 69.692 6.594 1.00 13.77 202 ASP A O 1
ATOM 3071 N N . GLY A 1 203 ? 60.552 70.535 8.254 1.00 11.62 203 GLY A N 1
ATOM 3072 C CA . GLY A 1 203 ? 59.310 70.035 7.712 1.00 12.95 203 GLY A CA 1
ATOM 3073 C C . GLY A 1 203 ? 58.287 71.124 7.504 1.00 11.89 203 GLY A C 1
ATOM 3074 O O . GLY A 1 203 ? 58.409 72.234 8.033 1.00 12.81 203 GLY A O 1
ATOM 3078 N N . ARG A 1 204 ? 57.269 70.799 6.713 1.00 12.45 204 ARG A N 1
ATOM 3079 C CA . ARG A 1 204 ? 56.137 71.673 6.458 1.00 11.83 204 ARG A CA 1
ATOM 3080 C C . ARG A 1 204 ? 54.858 70.887 6.681 1.00 11.63 204 ARG A C 1
ATOM 3081 O O . ARG A 1 204 ? 54.824 69.662 6.523 1.00 12.11 204 ARG A O 1
ATOM 3102 N N . TRP A 1 205 ? 53.792 71.594 7.057 1.00 13.02 205 TRP A N 1
ATOM 3103 C CA . TRP A 1 205 ? 52.524 70.930 7.311 1.00 14.26 205 TRP A CA 1
ATOM 3104 C C . TRP A 1 205 ? 51.367 71.830 6.908 1.00 13.48 205 TRP A C 1
ATOM 3105 O O . TRP A 1 205 ? 51.479 73.056 6.921 1.00 14.08 205 TRP A O 1
ATOM 3126 N N . ILE A 1 206 ? 50.265 71.191 6.511 1.00 12.76 206 ILE A N 1
ATOM 3127 C CA . ILE A 1 206 ? 49.032 71.872 6.136 1.00 13.90 206 ILE A CA 1
ATOM 3128 C C . ILE A 1 206 ? 47.862 71.017 6.596 1.00 13.52 206 ILE A C 1
ATOM 3129 O O . ILE A 1 206 ? 47.943 69.784 6.639 1.00 14.13 206 ILE A O 1
ATOM 3145 N N . ILE A 1 207 ? 46.759 71.680 6.929 1.00 13.36 207 ILE A N 1
ATOM 3146 C CA . ILE A 1 207 ? 45.508 71.009 7.249 1.00 15.32 207 ILE A CA 1
ATOM 3147 C C . ILE A 1 207 ? 44.444 71.529 6.294 1.00 14.15 207 ILE A C 1
ATOM 3148 O O . ILE A 1 207 ? 44.206 72.740 6.218 1.00 17.34 207 ILE A O 1
ATOM 3164 N N . ASP A 1 208 ? 43.828 70.616 5.546 1.00 15.84 208 ASP A N 1
ATOM 3165 C CA . ASP A 1 208 ? 42.769 70.955 4.610 1.00 17.69 208 ASP A CA 1
ATOM 3166 C C . ASP A 1 208 ? 41.991 69.682 4.323 1.00 15.99 208 ASP A C 1
ATOM 3167 O O . ASP A 1 208 ? 42.510 68.573 4.469 1.00 16.33 208 ASP A O 1
ATOM 3176 N N . LYS A 1 209 ? 40.736 69.852 3.913 1.00 18.33 209 LYS A N 1
ATOM 3177 C CA . LYS A 1 209 ? 39.912 68.727 3.487 1.00 18.50 209 LYS A CA 1
ATOM 3178 C C . LYS A 1 209 ? 39.816 67.660 4.571 1.00 16.34 209 LYS A C 1
ATOM 3179 O O . LYS A 1 209 ? 39.656 66.475 4.280 1.00 20.83 209 LYS A O 1
ATOM 3198 N N . GLY A 1 210 ? 39.879 68.082 5.835 1.00 17.23 210 GLY A N 1
ATOM 3199 C CA . GLY A 1 210 ? 39.777 67.153 6.941 1.00 17.24 210 GLY A CA 1
ATOM 3200 C C . GLY A 1 210 ? 41.021 66.336 7.188 1.00 15.80 210 GLY A C 1
ATOM 3201 O O . GLY A 1 210 ? 40.965 65.348 7.927 1.00 15.22 210 GLY A O 1
ATOM 3205 N N . LEU A 1 211 ? 42.139 66.718 6.578 1.00 14.85 211 LEU A N 1
ATOM 3206 C CA . LEU A 1 211 ? 43.363 65.937 6.595 1.00 13.70 211 LEU A CA 1
ATOM 3207 C C . LEU A 1 211 ? 44.534 66.801 7.034 1.00 12.83 211 LEU A C 1
ATOM 3208 O O . LEU A 1 211 ? 44.565 68.011 6.778 1.00 14.96 211 LEU A O 1
ATOM 3224 N N . ILE A 1 212 ? 45.504 66.163 7.675 1.00 12.82 212 ILE A N 1
ATOM 3225 C CA . ILE A 1 212 ? 46.826 66.729 7.908 1.00 13.04 212 ILE A CA 1
ATOM 3226 C C . ILE A 1 212 ? 47.761 66.134 6.874 1.00 12.09 212 ILE A C 1
ATOM 3227 O O . ILE A 1 212 ? 47.795 64.912 6.706 1.00 12.81 212 ILE A O 1
ATOM 3243 N N . LEU A 1 213 ? 48.569 66.970 6.228 1.00 12.24 213 LEU A N 1
ATOM 3244 C CA . LEU A 1 213 ? 49.678 66.486 5.406 1.00 11.31 213 LEU A CA 1
ATOM 3245 C C . LEU A 1 213 ? 50.956 67.098 5.949 1.00 11.91 213 LEU A C 1
ATOM 3246 O O . LEU A 1 213 ? 51.041 68.318 6.107 1.00 13.96 213 LEU A O 1
ATOM 3262 N N . THR A 1 214 ? 51.949 66.256 6.235 1.00 10.49 214 THR A N 1
ATOM 3263 C CA . THR A 1 214 ? 53.288 66.708 6.600 1.00 10.38 214 THR A CA 1
ATOM 3264 C C . THR A 1 214 ? 54.266 66.259 5.525 1.00 10.12 214 THR A C 1
ATOM 3265 O O . THR A 1 214 ? 54.061 65.249 4.851 1.00 10.39 214 THR A O 1
ATOM 3276 N N . ALA A 1 215 ? 55.334 67.039 5.369 1.00 10.14 215 ALA A N 1
ATOM 3277 C CA . ALA A 1 215 ? 56.351 66.765 4.363 1.00 10.90 215 ALA A CA 1
ATOM 3278 C C . ALA A 1 215 ? 57.712 67.245 4.839 1.00 9.72 215 ALA A C 1
ATOM 3279 O O . ALA A 1 215 ? 57.829 68.316 5.435 1.00 11.13 215 ALA A O 1
ATOM 3286 N N . ILE A 1 216 ? 58.742 66.463 4.521 1.00 9.25 216 ILE A N 1
ATOM 3287 C CA . ILE A 1 216 ? 60.134 66.846 4.718 1.00 10.01 216 ILE A CA 1
ATOM 3288 C C . ILE A 1 216 ? 60.870 66.631 3.414 1.00 10.06 216 ILE A C 1
ATOM 3289 O O . ILE A 1 216 ? 60.795 65.549 2.824 1.00 10.58 216 ILE A O 1
ATOM 3305 N N . VAL A 1 217 ? 61.604 67.652 2.980 1.00 11.49 217 VAL A N 1
ATOM 3306 C CA . VAL A 1 217 ? 62.583 67.532 1.910 1.00 12.27 217 VAL A CA 1
ATOM 3307 C C . VAL A 1 217 ? 63.955 67.683 2.548 1.00 12.30 217 VAL A C 1
ATOM 3308 O O . VAL A 1 217 ? 64.198 68.628 3.310 1.00 14.13 217 VAL A O 1
ATOM 3321 N N . VAL A 1 218 ? 64.829 66.727 2.277 1.00 12.73 218 VAL A N 1
ATOM 3322 C CA . VAL A 1 218 ? 66.218 66.797 2.729 1.00 13.40 218 VAL A CA 1
ATOM 3323 C C . VAL A 1 218 ? 67.023 67.333 1.573 1.00 14.04 218 VAL A C 1
ATOM 3324 O O . VAL A 1 218 ? 67.195 66.629 0.553 1.00 15.33 218 VAL A O 1
ATOM 3337 N N . PRO A 1 219 ? 67.541 68.564 1.630 1.00 14.97 219 PRO A N 1
ATOM 3338 C CA . PRO A 1 219 ? 68.211 69.152 0.475 1.00 16.73 219 PRO A CA 1
ATOM 3339 C C . PRO A 1 219 ? 69.581 68.547 0.238 1.00 18.82 219 PRO A C 1
ATOM 3340 O O . PRO A 1 219 ? 70.198 67.943 1.118 1.00 18.76 219 PRO A O 1
ATOM 3351 N N . LYS A 1 220 ? 70.064 68.724 -0.985 1.00 19.05 220 LYS A N 1
ATOM 3352 C CA . LYS A 1 220 ? 71.468 68.463 -1.248 1.00 22.05 220 LYS A CA 1
ATOM 3353 C C . LYS A 1 220 ? 72.329 69.509 -0.553 1.00 25.53 220 LYS A C 1
ATOM 3354 O O . LYS A 1 220 ? 71.899 70.640 -0.308 1.00 28.17 220 LYS A O 1
ATOM 3373 N N . LEU A 1 221 ? 73.548 69.119 -0.227 1.00 30.61 221 LEU A N 1
ATOM 3374 C CA . LEU A 1 221 ? 74.489 70.026 0.411 1.00 33.58 221 LEU A CA 1
ATOM 3375 C C . LEU A 1 221 ? 75.287 70.764 -0.654 1.00 30.66 221 LEU A C 1
ATOM 3376 O O . LEU A 1 221 ? 75.522 70.248 -1.750 1.00 38.52 221 LEU A O 1
ATOM 3392 N N . ALA A 1 222 ? 75.681 71.994 -0.329 1.00 36.37 222 ALA A N 1
ATOM 3393 C CA . ALA A 1 222 ? 76.419 72.812 -1.280 1.00 40.02 222 ALA A CA 1
ATOM 3394 C C . ALA A 1 222 ? 77.713 72.113 -1.677 1.00 41.57 222 ALA A C 1
ATOM 3395 O O . ALA A 1 222 ? 78.270 71.312 -0.921 1.00 38.82 222 ALA A O 1
ATOM 3402 N N . ALA A 1 223 ? 78.180 72.416 -2.887 1.00 43.56 223 ALA A N 1
ATOM 3403 C CA . ALA A 1 223 ? 79.443 71.869 -3.365 1.00 48.82 223 ALA A CA 1
ATOM 3404 C C . ALA A 1 223 ? 80.560 72.214 -2.389 1.00 54.87 223 ALA A C 1
ATOM 3405 O O . ALA A 1 223 ? 80.666 73.353 -1.926 1.00 53.88 223 ALA A O 1
ATOM 3412 N N . ALA A 1 224 ? 81.389 71.225 -2.073 1.00 59.39 224 ALA A N 1
ATOM 3413 C CA . ALA A 1 224 ? 82.497 71.423 -1.147 1.00 60.73 224 ALA A CA 1
ATOM 3414 C C . ALA A 1 224 ? 83.716 71.972 -1.879 1.00 54.35 224 ALA A C 1
ATOM 3415 O O . ALA A 1 224 ? 84.658 72.458 -1.254 1.00 71.28 224 ALA A O 1
#

Radius of gyration: 17.0 Å; Cα contacts (8 Å, |Δi|>4): 423; chains: 1; bounding box: 45×41×46 Å

Nearest PDB structures (foldseek):
  7b4s-assembly1_A  TM=9.995E-01  e=7.919E-46  Mycobacteroides abscessus ATCC 19977
  7ed2-assembly1_B  TM=9.783E-01  e=1.039E-35  Mycolicibacterium smegmatis
  8qzh-assembly1_A  TM=9.682E-01  e=4.680E-35  Mycobacterium tuberculosis
  8gkf-assembly1_A  TM=9.681E-01  e=1.469E-34  Mycobacterium tuberculosis
  8qzj-assembly1_A  TM=9.635E-01  e=2.077E-33  Mycobacterium tuberculosis

InterPro domains:
  IPR003542 Enterobactin synthetase-like, component D [PR01399] (43-63)
  IPR003542 Enterobactin synthetase-like, component D [PR01399] (73-91)
  IPR003542 Enterobactin synthetase-like, component D [PR01399] (147-163)
  IPR003542 Enterobactin synthetase-like, component D [PTHR38096] (24-218)
  IPR008278 4'-phosphopantetheinyl transferase domain [PF01648] (107-190)
  IPR037143 4'-phosphopantetheinyl transferase domain superfamily [SSF56214] (105-217)
  IPR041354 4'-phosphopantetheinyl transferase, N-terminal domain [PF17837] (33-99)

Foldseek 3Di:
DDFVPVWDDPQKFKFKFQDQDPDFDADPVACVVCVPPDPVVRRLVRRLVVRVQVRVVVVVDHDDHFHADPVGATDDDPQKEKEWEDDNRMTMMIMHGCVWFPYKFKYKDFFDADPPPPLVVQADPVLVVQQVPDDPDGNVSVVLVRQLRRVQRRQCVFAVDGAGSVQWHKHDDPVFKIKTAGNDFQQTPVGDGDGMWIKGWDDDPRMIMIMTTGGDDDDD